Protein AF-A0A1V5NNR6-F1 (afdb_monomer)

Structure (mmCIF, N/CA/C/O backbone):
data_AF-A0A1V5NNR6-F1
#
_entry.id   AF-A0A1V5NNR6-F1
#
loop_
_atom_site.group_PDB
_atom_site.id
_atom_site.type_symbol
_atom_site.label_atom_id
_atom_site.label_alt_id
_atom_site.label_comp_id
_atom_site.label_asym_id
_atom_site.label_entity_id
_atom_site.label_seq_id
_atom_site.pdbx_PDB_ins_code
_atom_site.Cartn_x
_atom_site.Cartn_y
_atom_site.Cartn_z
_atom_site.occupancy
_atom_site.B_iso_or_equiv
_atom_site.auth_seq_id
_atom_site.auth_comp_id
_atom_site.auth_asym_id
_atom_site.auth_atom_id
_atom_site.pdbx_PDB_model_num
ATOM 1 N N . MET A 1 1 ? 13.050 -22.032 2.216 1.00 50.12 1 MET A N 1
ATOM 2 C CA . MET A 1 1 ? 13.516 -21.253 3.385 1.00 50.12 1 MET A CA 1
ATOM 3 C C . MET A 1 1 ? 12.293 -20.652 4.062 1.00 50.12 1 MET A C 1
ATOM 5 O O . MET A 1 1 ? 11.378 -20.273 3.346 1.00 50.12 1 MET A O 1
ATOM 9 N N . SER A 1 2 ? 12.225 -20.623 5.396 1.00 52.16 2 SER A N 1
ATOM 10 C CA . SER A 1 2 ? 11.150 -19.937 6.133 1.00 52.16 2 SER A CA 1
ATOM 11 C C . SER A 1 2 ? 11.719 -18.686 6.792 1.00 52.16 2 SER A C 1
ATOM 13 O O . SER A 1 2 ? 12.661 -18.798 7.577 1.00 52.16 2 SER A O 1
ATOM 15 N N . VAL A 1 3 ? 11.158 -17.517 6.488 1.00 70.88 3 VAL A N 1
ATOM 16 C CA . VAL A 1 3 ? 11.504 -16.259 7.159 1.00 70.88 3 VAL A CA 1
ATOM 17 C C . VAL A 1 3 ? 10.476 -15.997 8.250 1.00 70.88 3 VAL A C 1
ATOM 19 O O . VAL A 1 3 ? 9.272 -16.029 8.000 1.00 70.88 3 VAL A O 1
ATOM 22 N N . THR A 1 4 ? 10.952 -15.756 9.469 1.00 74.81 4 THR A N 1
ATOM 23 C CA . THR A 1 4 ? 10.094 -15.380 10.595 1.00 74.81 4 THR A CA 1
ATOM 24 C C . THR A 1 4 ? 9.989 -13.864 10.650 1.00 74.81 4 THR A C 1
ATOM 26 O O . THR A 1 4 ? 10.993 -13.177 10.830 1.00 74.81 4 THR A O 1
ATOM 29 N N . TYR A 1 5 ? 8.771 -13.339 10.541 1.00 76.62 5 TYR A N 1
ATOM 30 C CA . TYR A 1 5 ? 8.501 -11.915 10.703 1.00 76.62 5 TYR A CA 1
ATOM 31 C C . TYR A 1 5 ? 8.026 -11.627 12.125 1.00 76.62 5 TYR A C 1
ATOM 33 O O . TYR A 1 5 ? 7.138 -12.298 12.647 1.00 76.62 5 TYR A O 1
ATOM 41 N N . THR A 1 6 ? 8.613 -10.612 12.754 1.00 75.00 6 THR A N 1
ATOM 42 C CA . THR A 1 6 ? 8.207 -10.128 14.075 1.00 75.00 6 THR A CA 1
ATOM 43 C C . THR A 1 6 ? 7.363 -8.864 13.945 1.00 75.00 6 THR A C 1
ATOM 45 O O . THR A 1 6 ? 7.700 -7.955 13.178 1.00 75.00 6 THR A O 1
ATOM 48 N N . ILE A 1 7 ? 6.265 -8.815 14.699 1.00 76.06 7 ILE A N 1
ATOM 49 C CA . ILE A 1 7 ? 5.437 -7.623 14.900 1.00 76.06 7 ILE A CA 1
ATOM 50 C C . ILE A 1 7 ? 5.688 -7.147 16.324 1.00 76.06 7 ILE A C 1
ATOM 52 O O . ILE A 1 7 ? 5.598 -7.948 17.253 1.00 76.06 7 ILE A O 1
ATOM 56 N N . ASP A 1 8 ? 5.995 -5.862 16.495 1.00 74.62 8 ASP A N 1
ATOM 57 C CA . ASP A 1 8 ? 6.036 -5.257 17.822 1.00 74.62 8 ASP A CA 1
ATOM 58 C C . ASP A 1 8 ? 4.597 -4.959 18.287 1.00 74.62 8 ASP A C 1
ATOM 60 O O . ASP A 1 8 ? 3.924 -4.102 17.703 1.00 74.62 8 ASP A O 1
ATOM 64 N N . PRO A 1 9 ? 4.088 -5.638 19.332 1.00 71.25 9 PRO A N 1
ATOM 65 C CA . PRO A 1 9 ? 2.745 -5.387 19.847 1.00 71.25 9 PRO A CA 1
ATOM 66 C C . PRO A 1 9 ? 2.606 -4.014 20.530 1.00 71.25 9 PRO A C 1
ATOM 68 O O . PRO A 1 9 ? 1.482 -3.594 20.821 1.00 71.25 9 PRO A O 1
ATOM 71 N N . CYS A 1 10 ? 3.707 -3.311 20.813 1.00 75.31 10 CYS A N 1
ATOM 72 C CA . CYS A 1 10 ? 3.697 -1.961 21.376 1.00 75.31 10 CYS A CA 1
ATOM 73 C C . CYS A 1 10 ? 3.471 -0.883 20.306 1.00 75.31 10 CYS A C 1
ATOM 75 O O . CYS A 1 10 ? 2.920 0.180 20.609 1.00 75.31 10 CYS A O 1
ATOM 77 N N . GLU A 1 11 ? 3.841 -1.150 19.052 1.00 78.50 11 GLU A N 1
ATOM 78 C CA . GLU A 1 11 ? 3.665 -0.213 17.946 1.00 78.50 11 GLU A CA 1
ATOM 79 C C . GLU A 1 11 ? 2.256 -0.345 17.346 1.00 78.50 11 GLU A C 1
ATOM 81 O O . GLU A 1 11 ? 1.998 -1.092 16.399 1.00 78.50 11 GLU A O 1
ATOM 86 N N . LYS A 1 12 ? 1.304 0.371 17.954 1.00 84.00 12 LYS A N 1
ATOM 87 C CA . LYS A 1 12 ? -0.117 0.302 17.593 1.00 84.00 12 LYS A CA 1
ATOM 88 C C . LYS A 1 12 ? -0.566 1.500 16.770 1.00 84.00 12 LYS A C 1
ATOM 90 O O . LYS A 1 12 ? -0.380 2.654 17.169 1.00 84.00 12 LYS A O 1
ATOM 95 N N . VAL A 1 13 ? -1.296 1.224 15.695 1.00 87.12 13 VAL A N 1
ATOM 96 C CA . VAL A 1 13 ? -2.184 2.211 15.082 1.00 87.12 13 VAL A CA 1
ATOM 97 C C . VAL A 1 13 ? -3.348 2.434 16.042 1.00 87.12 13 VAL A C 1
ATOM 99 O O . VAL A 1 13 ? -3.950 1.473 16.517 1.00 87.12 13 VAL A O 1
ATOM 102 N N . LYS A 1 14 ? -3.645 3.698 16.367 1.00 91.44 14 LYS A N 1
ATOM 103 C CA . LYS A 1 14 ? -4.681 4.047 17.348 1.00 91.44 14 LYS A CA 1
ATOM 104 C C . LYS A 1 14 ? -5.574 5.200 16.907 1.00 91.44 14 LYS A C 1
ATOM 106 O O . LYS A 1 14 ? -5.106 6.213 16.371 1.00 91.44 14 LYS A O 1
ATOM 111 N N . VAL A 1 15 ? -6.859 5.072 17.208 1.00 91.31 15 VAL A N 1
ATOM 112 C CA . VAL A 1 15 ? -7.865 6.138 17.127 1.00 91.31 15 VAL A CA 1
ATOM 113 C C . VAL A 1 15 ? -8.548 6.223 18.482 1.00 91.31 15 VAL A C 1
ATOM 115 O O . VAL A 1 15 ? -8.993 5.209 19.012 1.00 91.31 15 VAL A O 1
ATOM 118 N N . LYS A 1 16 ? -8.596 7.425 19.059 1.00 92.25 16 LYS A N 1
ATOM 119 C CA . LYS A 1 16 ? -9.176 7.674 20.378 1.00 92.25 16 LYS A CA 1
ATOM 120 C C . LYS A 1 16 ? -10.241 8.750 20.265 1.00 92.25 16 LYS A C 1
ATOM 122 O O . LYS A 1 16 ? -9.977 9.808 19.702 1.00 92.25 16 LYS A O 1
ATOM 127 N N . GLU A 1 17 ? -11.389 8.491 20.867 1.00 90.44 17 GLU A N 1
ATOM 128 C CA . GLU A 1 17 ? -12.452 9.466 21.074 1.00 90.44 17 GLU A CA 1
ATOM 129 C C . GLU A 1 17 ? -12.879 9.441 22.546 1.00 90.44 17 GLU A C 1
ATOM 131 O O . GLU A 1 17 ? -12.853 8.391 23.190 1.00 90.44 17 GLU A O 1
ATOM 136 N N . SER A 1 18 ? -13.250 10.595 23.093 1.00 88.50 18 SER A N 1
ATOM 137 C CA . SER A 1 18 ? -13.702 10.731 24.479 1.00 88.50 18 SER A CA 1
ATOM 138 C C . SER A 1 18 ? -14.970 11.578 24.518 1.00 88.50 18 SER A C 1
ATOM 140 O O . SER A 1 18 ? -15.069 12.553 23.777 1.00 88.50 18 SER A O 1
ATOM 142 N N . TYR A 1 19 ? -15.909 11.187 25.376 1.00 84.38 19 TYR A N 1
ATOM 143 C CA . TYR A 1 19 ? -17.232 11.790 25.522 1.00 84.38 19 TYR A CA 1
ATOM 144 C C . TYR A 1 19 ? -17.576 11.939 26.986 1.00 84.38 19 TYR A C 1
ATOM 146 O O . TYR A 1 19 ? -17.344 11.019 27.776 1.00 84.38 19 TYR A O 1
ATOM 154 N N . GLU A 1 20 ? -18.187 13.057 27.337 1.00 83.31 20 GLU A N 1
ATOM 155 C CA . GLU A 1 20 ? -18.772 13.221 28.656 1.00 83.31 20 GLU A CA 1
ATOM 156 C C . GLU A 1 20 ? -20.170 12.597 28.681 1.00 83.31 20 GLU A C 1
ATOM 158 O O . GLU A 1 20 ? -20.873 12.537 27.672 1.00 83.31 20 GLU A O 1
ATOM 163 N N . TRP A 1 21 ? -20.621 12.138 29.850 1.00 70.94 21 TRP A N 1
ATOM 164 C CA . TRP A 1 21 ? -21.977 11.583 29.987 1.00 70.94 21 TRP A CA 1
ATOM 165 C C . TRP A 1 21 ? -23.072 12.581 29.588 1.00 70.94 21 TRP A C 1
ATOM 167 O O . TRP A 1 21 ? -24.154 12.184 29.153 1.00 70.94 21 TRP A O 1
ATOM 177 N N . ILE A 1 22 ? -22.781 13.875 29.701 1.00 75.50 22 ILE A N 1
ATOM 178 C CA . ILE A 1 22 ? -23.698 14.947 29.334 1.00 75.50 22 ILE A CA 1
ATOM 179 C C . ILE A 1 22 ? -23.918 15.045 27.813 1.00 75.50 22 ILE A C 1
ATOM 181 O O . ILE A 1 22 ? -25.023 15.369 27.378 1.00 75.50 22 ILE A O 1
ATOM 185 N N . ASP A 1 23 ? -22.931 14.657 26.997 1.00 73.50 23 ASP A N 1
ATOM 186 C CA . ASP A 1 23 ? -23.046 14.633 25.530 1.00 73.50 23 ASP A CA 1
ATOM 187 C C . ASP A 1 23 ? -24.073 13.597 25.059 1.00 73.50 23 ASP A C 1
ATOM 189 O O . ASP A 1 23 ? -24.755 13.780 24.046 1.00 73.50 23 ASP A O 1
ATOM 193 N N . PHE A 1 24 ? -24.218 12.512 25.822 1.00 70.19 24 PHE A N 1
ATOM 194 C CA . PHE A 1 24 ? -25.251 11.513 25.587 1.00 70.19 24 PHE A CA 1
ATOM 195 C C . PHE A 1 24 ? -26.632 12.052 25.979 1.00 70.19 24 PHE A C 1
ATOM 197 O O . PHE A 1 24 ? -27.604 11.798 25.280 1.00 70.19 24 PHE A O 1
ATOM 204 N N . GLN A 1 25 ? -26.750 12.844 27.046 1.00 68.06 25 GLN A N 1
ATOM 205 C CA . GLN A 1 25 ? -28.046 13.371 27.498 1.00 68.06 25 GLN A CA 1
ATOM 206 C C . GLN A 1 25 ? -28.651 14.410 26.545 1.00 68.06 25 GLN A C 1
ATOM 208 O O . GLN A 1 25 ? -29.873 14.498 26.440 1.00 68.06 25 GLN A O 1
ATOM 213 N N . TYR A 1 26 ? -27.816 15.174 25.837 1.00 70.12 26 TYR A N 1
ATOM 214 C CA . TYR A 1 26 ? -28.269 16.223 24.918 1.00 70.12 26 TYR A CA 1
ATOM 215 C C . TYR A 1 26 ? -28.387 15.781 23.455 1.00 70.12 26 TYR A C 1
ATOM 217 O O . TYR A 1 26 ? -28.713 16.601 22.592 1.00 70.12 26 TYR A O 1
ATOM 225 N N . ASN A 1 27 ? -28.154 14.504 23.137 1.00 69.19 27 ASN A N 1
ATOM 226 C CA . ASN A 1 27 ? -28.357 14.019 21.778 1.00 69.19 27 ASN A CA 1
ATOM 227 C C . ASN A 1 27 ? -29.857 13.748 21.512 1.00 69.19 27 ASN A C 1
ATOM 229 O O . ASN A 1 27 ? -30.549 13.068 22.257 1.00 69.19 27 ASN A O 1
ATOM 233 N N . CYS A 1 28 ? -30.402 14.281 20.415 1.00 69.25 28 CYS A N 1
ATOM 234 C CA . CYS A 1 28 ? -31.790 14.001 20.007 1.00 69.25 28 CYS A CA 1
ATOM 235 C C . CYS A 1 28 ? -31.927 12.630 19.307 1.00 69.25 28 CYS A C 1
ATOM 237 O O . CYS A 1 28 ? -32.696 12.495 18.354 1.00 69.25 28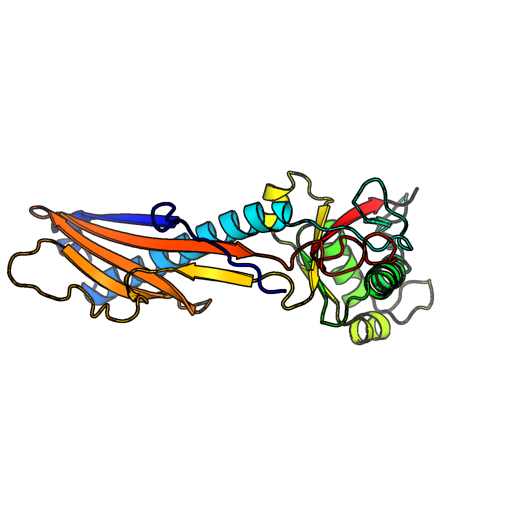 CYS A O 1
ATOM 239 N N . ARG A 1 29 ? -31.117 11.634 19.681 1.00 74.94 29 ARG A N 1
ATOM 240 C CA . ARG A 1 29 ? -31.052 10.307 19.042 1.00 74.94 29 ARG A CA 1
ATOM 241 C C . ARG A 1 29 ? -31.079 9.218 20.106 1.00 74.94 29 ARG A C 1
ATOM 243 O O . ARG A 1 29 ? -30.841 9.484 21.276 1.00 74.94 29 ARG A O 1
ATOM 250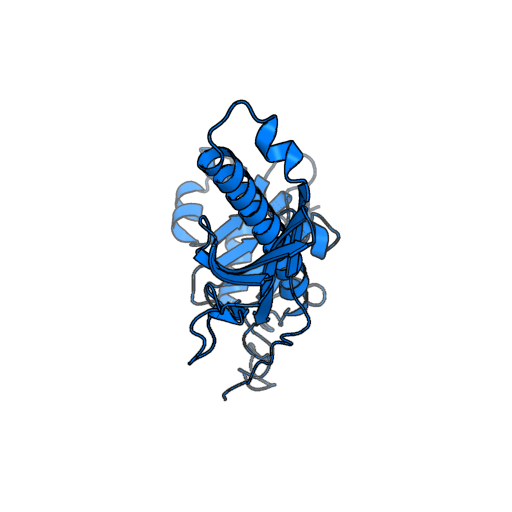 N N . THR A 1 30 ? -31.348 7.976 19.709 1.00 79.62 30 THR A N 1
ATOM 251 C CA . THR A 1 30 ? -31.116 6.862 20.632 1.00 79.62 30 THR A CA 1
ATOM 252 C C . THR A 1 30 ? -29.613 6.743 20.903 1.00 79.62 30 THR A C 1
ATOM 254 O O . THR A 1 30 ? -28.786 6.972 20.013 1.00 79.62 30 THR A O 1
ATOM 257 N N . GLN A 1 31 ? -29.246 6.375 22.132 1.00 76.38 31 GLN A N 1
ATOM 258 C CA . GLN A 1 31 ? -27.835 6.242 22.508 1.00 76.38 31 GLN A CA 1
ATOM 259 C C . GLN A 1 31 ? -27.109 5.193 21.660 1.00 76.38 31 GLN A C 1
ATOM 261 O O . GLN A 1 31 ? -25.944 5.374 21.309 1.00 76.38 31 GLN A O 1
ATOM 266 N N . ALA A 1 32 ? -27.824 4.132 21.275 1.00 77.44 32 ALA A N 1
ATOM 267 C CA . ALA A 1 32 ? -27.311 3.084 20.405 1.00 77.44 32 ALA A CA 1
ATOM 268 C C . ALA A 1 32 ? -26.942 3.626 19.013 1.00 77.44 32 ALA A C 1
ATOM 270 O O . ALA A 1 32 ? -25.836 3.378 18.538 1.00 77.44 32 ALA A O 1
ATOM 271 N N . ASP A 1 33 ? -27.809 4.424 18.383 1.00 82.25 33 ASP A N 1
ATOM 272 C CA . ASP A 1 33 ? -27.535 4.990 17.053 1.00 82.25 33 ASP A CA 1
ATOM 273 C C . ASP A 1 33 ? -26.372 5.983 17.074 1.00 82.25 33 ASP A C 1
ATOM 275 O O . ASP A 1 33 ? -25.562 6.037 16.142 1.00 82.25 33 ASP A O 1
ATOM 279 N N . TYR A 1 34 ? -26.284 6.788 18.136 1.00 82.69 34 TYR A N 1
ATOM 280 C CA . TYR A 1 34 ? -25.186 7.732 18.311 1.00 82.69 34 TYR A CA 1
ATOM 281 C C . TYR A 1 34 ? -23.846 6.999 18.446 1.00 82.69 34 TYR A C 1
ATOM 283 O O . TYR A 1 34 ? -22.903 7.307 17.710 1.00 82.69 34 TYR A O 1
ATOM 291 N N . LEU A 1 35 ? -23.783 5.990 19.321 1.00 82.00 35 LEU A N 1
ATOM 292 C CA . LEU A 1 35 ? -22.580 5.193 19.546 1.00 82.00 35 LEU A CA 1
ATOM 293 C C . LEU A 1 35 ? -22.168 4.425 18.285 1.00 82.00 35 LEU A C 1
ATOM 295 O O . LEU A 1 35 ? -21.012 4.507 17.875 1.00 82.00 35 LEU A O 1
ATOM 299 N N . ASN A 1 36 ? -23.114 3.769 17.607 1.00 83.12 36 ASN A N 1
ATOM 300 C CA . ASN A 1 36 ? -22.854 3.039 16.363 1.00 83.12 36 ASN A CA 1
ATOM 301 C C . ASN A 1 36 ? -22.268 3.946 15.276 1.00 83.12 36 ASN A C 1
ATOM 303 O O . ASN A 1 36 ? -21.305 3.572 14.606 1.00 83.12 36 ASN A O 1
ATOM 307 N N . LYS A 1 37 ? -22.790 5.171 15.123 1.00 86.44 37 LYS A N 1
ATOM 308 C CA . LYS A 1 37 ? -22.225 6.140 14.175 1.00 86.44 37 LYS A CA 1
ATOM 309 C C . LYS A 1 37 ? -20.779 6.498 14.523 1.00 86.44 37 LYS A C 1
ATOM 311 O O . LYS A 1 37 ? -19.953 6.591 13.617 1.00 86.44 37 LYS A O 1
ATOM 316 N N . ARG A 1 38 ? -20.464 6.719 15.803 1.00 87.44 38 ARG A N 1
ATOM 317 C CA . ARG A 1 38 ? -19.089 7.029 16.230 1.00 87.44 38 ARG A CA 1
ATOM 318 C C . ARG A 1 38 ? -18.152 5.848 16.012 1.00 87.44 38 ARG A C 1
ATOM 320 O O . ARG A 1 38 ? -17.080 6.047 15.455 1.00 87.44 38 ARG A O 1
ATOM 327 N N . LEU A 1 39 ? -18.587 4.630 16.327 1.00 87.69 39 LEU A N 1
ATOM 328 C CA . LEU A 1 39 ? -17.818 3.417 16.046 1.00 87.69 39 LEU A CA 1
ATOM 329 C C . LEU A 1 39 ? -17.504 3.275 14.549 1.00 87.69 39 LEU A C 1
ATOM 331 O O . LEU A 1 39 ? -16.352 3.037 14.202 1.00 87.69 39 LEU A O 1
ATOM 335 N N . MET A 1 40 ? -18.472 3.515 13.657 1.00 87.62 40 MET A N 1
ATOM 336 C CA . MET A 1 40 ? -18.222 3.506 12.206 1.00 87.62 40 MET A CA 1
ATOM 337 C C . MET A 1 40 ? -17.202 4.568 11.769 1.00 87.62 40 MET A C 1
ATOM 339 O O . MET A 1 40 ? -16.332 4.288 10.949 1.00 87.62 40 MET A O 1
ATOM 343 N N . LEU A 1 41 ? -17.270 5.783 12.325 1.00 90.12 41 LEU A N 1
ATOM 344 C CA . LEU A 1 41 ? -16.291 6.835 12.022 1.00 90.12 41 LEU A CA 1
ATOM 345 C C . LEU A 1 41 ? -14.886 6.466 12.512 1.00 90.12 41 LEU A C 1
ATOM 347 O O . LEU A 1 41 ? -13.912 6.678 11.791 1.00 90.12 41 LEU A O 1
ATOM 351 N N . MET A 1 42 ? -14.779 5.881 13.706 1.00 92.19 42 MET A N 1
ATOM 352 C CA . MET A 1 42 ? -13.506 5.395 14.236 1.00 92.19 42 MET A CA 1
ATOM 353 C C . MET A 1 42 ? -12.929 4.256 13.386 1.00 92.19 42 MET A C 1
ATOM 355 O O . MET A 1 42 ? -11.719 4.234 13.164 1.00 92.19 42 MET A O 1
ATOM 359 N N . MET A 1 43 ? -13.774 3.354 12.874 1.00 90.62 43 MET A N 1
ATOM 360 C CA . MET A 1 43 ? -13.361 2.291 11.950 1.00 90.62 43 MET A CA 1
ATOM 361 C C . MET A 1 43 ? -12.824 2.861 10.631 1.00 90.62 43 MET A C 1
ATOM 363 O O . MET A 1 43 ? -11.759 2.451 10.187 1.00 90.62 43 MET A O 1
ATOM 367 N N . ASN A 1 44 ? -13.480 3.856 10.034 1.00 90.00 44 ASN A N 1
ATOM 368 C CA . ASN A 1 44 ? -12.944 4.489 8.823 1.00 90.00 44 ASN A CA 1
ATOM 369 C C . ASN A 1 44 ? -11.597 5.177 9.101 1.00 90.00 44 ASN A C 1
ATOM 371 O O . ASN A 1 44 ? -10.633 5.004 8.360 1.00 90.00 44 ASN A O 1
ATOM 375 N N . ALA A 1 45 ? -11.498 5.911 10.213 1.00 91.88 45 ALA A N 1
ATOM 376 C CA . ALA A 1 45 ? -10.272 6.612 10.582 1.00 91.88 45 ALA A CA 1
ATOM 377 C C . ALA A 1 45 ? -9.104 5.659 10.887 1.00 91.88 45 ALA A C 1
ATOM 379 O O . ALA A 1 45 ? -7.949 6.003 10.626 1.00 91.88 45 ALA A O 1
ATOM 380 N N . ILE A 1 46 ? -9.365 4.479 11.466 1.00 91.94 46 ILE A N 1
ATOM 381 C CA . ILE A 1 46 ? -8.299 3.499 11.705 1.00 91.94 46 ILE A CA 1
ATOM 382 C C . ILE A 1 46 ? -7.857 2.855 10.391 1.00 91.94 46 ILE A C 1
ATOM 384 O O . ILE A 1 46 ? -6.656 2.721 10.186 1.00 91.94 46 ILE A O 1
ATOM 388 N N . GLU A 1 47 ? -8.783 2.552 9.475 1.00 88.75 47 GLU A N 1
ATOM 389 C CA . GLU A 1 47 ? -8.459 2.039 8.137 1.00 88.75 47 GLU A CA 1
ATOM 390 C C . GLU A 1 47 ? -7.577 3.013 7.346 1.00 88.75 47 GLU A C 1
ATOM 392 O O . GLU A 1 47 ? -6.571 2.589 6.784 1.00 88.75 47 GLU A O 1
ATOM 397 N N . GLU A 1 48 ? -7.873 4.316 7.358 1.00 89.81 48 GLU A N 1
ATOM 398 C CA . GLU A 1 48 ? -7.035 5.327 6.691 1.00 89.81 48 GLU A CA 1
ATOM 399 C C . GLU A 1 48 ? -5.616 5.385 7.273 1.00 89.81 48 GLU A C 1
ATOM 401 O O . GLU A 1 48 ? -4.634 5.478 6.536 1.00 89.81 48 GLU A O 1
ATOM 406 N N . LYS A 1 49 ? -5.476 5.280 8.600 1.00 92.06 49 LYS A N 1
ATOM 407 C CA . LYS A 1 49 ? -4.153 5.231 9.243 1.00 92.06 49 LYS A CA 1
ATOM 408 C C . LYS A 1 49 ? -3.396 3.947 8.915 1.00 92.06 49 LYS A C 1
ATOM 410 O O . LYS A 1 49 ? -2.177 3.995 8.759 1.00 92.06 49 LYS A O 1
ATOM 415 N N . ILE A 1 50 ? -4.099 2.818 8.822 1.00 88.62 50 ILE A N 1
ATOM 416 C CA . ILE A 1 50 ? -3.511 1.545 8.396 1.00 88.62 50 ILE A CA 1
ATOM 417 C C . ILE A 1 50 ? -3.053 1.658 6.945 1.00 88.62 50 ILE A C 1
ATOM 419 O O . ILE A 1 50 ? -1.926 1.272 6.664 1.00 88.62 50 ILE A O 1
ATOM 423 N N . ALA A 1 51 ? -3.861 2.227 6.048 1.00 87.19 51 ALA A N 1
ATOM 424 C CA . ALA A 1 51 ? -3.496 2.437 4.648 1.00 87.19 51 ALA A CA 1
ATOM 425 C C . ALA A 1 51 ? -2.260 3.338 4.517 1.00 87.19 51 ALA A C 1
ATOM 427 O O . ALA A 1 51 ? -1.305 2.971 3.838 1.00 87.19 51 ALA A O 1
ATOM 428 N N . TYR A 1 52 ? -2.224 4.457 5.248 1.00 90.50 52 TYR A N 1
ATOM 429 C CA . TYR A 1 52 ? -1.063 5.348 5.288 1.00 90.50 52 TYR A CA 1
ATOM 430 C C . TYR A 1 52 ? 0.211 4.625 5.750 1.00 90.50 52 TYR A C 1
ATOM 432 O O . TYR A 1 52 ? 1.245 4.702 5.088 1.00 90.50 52 TYR A O 1
ATOM 440 N N . LYS A 1 53 ? 0.133 3.880 6.863 1.00 91.75 53 LYS A N 1
ATOM 441 C CA . LYS A 1 53 ? 1.263 3.087 7.374 1.00 91.75 53 LYS A CA 1
ATOM 442 C C . LYS A 1 53 ? 1.679 1.997 6.380 1.00 91.75 53 LYS A C 1
ATOM 444 O O . LYS A 1 53 ? 2.862 1.849 6.101 1.00 91.75 53 LYS A O 1
ATOM 449 N N . THR A 1 54 ? 0.711 1.278 5.817 1.00 89.62 54 THR A N 1
ATOM 450 C CA . THR A 1 54 ? 0.918 0.196 4.842 1.00 89.62 54 THR A CA 1
ATOM 451 C C . THR A 1 54 ? 1.644 0.714 3.609 1.00 89.62 54 THR A C 1
ATOM 453 O O . THR A 1 54 ? 2.615 0.099 3.184 1.00 89.62 54 THR A O 1
ATOM 456 N N . ALA A 1 55 ? 1.230 1.855 3.057 1.00 89.44 55 ALA A N 1
ATOM 457 C CA . ALA A 1 55 ? 1.887 2.463 1.905 1.00 89.44 55 ALA A CA 1
ATOM 458 C C . ALA A 1 55 ? 3.344 2.843 2.211 1.00 89.44 55 ALA A C 1
ATOM 460 O O . ALA A 1 55 ? 4.236 2.522 1.428 1.00 89.44 55 ALA A O 1
ATOM 461 N N . ALA A 1 56 ? 3.595 3.458 3.373 1.00 92.31 56 ALA A N 1
ATOM 462 C CA . ALA A 1 56 ? 4.942 3.826 3.805 1.00 92.31 56 ALA A CA 1
ATOM 463 C C . ALA A 1 56 ? 5.856 2.607 4.016 1.00 92.31 56 ALA A C 1
ATOM 465 O O . ALA A 1 56 ? 7.022 2.645 3.639 1.00 92.31 56 ALA A O 1
ATOM 466 N N . GLU A 1 57 ? 5.342 1.514 4.582 1.00 92.25 57 GLU A N 1
ATOM 467 C CA . GLU A 1 57 ? 6.110 0.273 4.745 1.00 92.25 57 GLU A CA 1
ATOM 468 C C . GLU A 1 57 ? 6.319 -0.461 3.417 1.00 92.25 57 GLU A C 1
ATOM 470 O O . GLU A 1 57 ? 7.394 -1.005 3.187 1.00 92.25 57 GLU A O 1
ATOM 475 N N . SER A 1 58 ? 5.320 -0.458 2.529 1.00 89.94 58 SER A N 1
ATOM 476 C CA . SER A 1 58 ? 5.360 -1.203 1.263 1.00 89.94 58 SER A CA 1
ATOM 477 C C . SER A 1 58 ? 6.463 -0.713 0.336 1.00 89.94 58 SER A C 1
ATOM 479 O O . SER A 1 58 ? 7.104 -1.530 -0.320 1.00 89.94 58 SER A O 1
ATOM 481 N N . ILE A 1 59 ? 6.716 0.600 0.295 1.00 91.81 59 ILE A N 1
ATOM 482 C CA . ILE A 1 59 ? 7.817 1.134 -0.512 1.00 91.81 59 ILE A CA 1
ATOM 483 C C . ILE A 1 59 ? 9.168 0.626 0.028 1.00 91.81 59 ILE A C 1
ATOM 485 O O . ILE A 1 59 ? 9.992 0.118 -0.718 1.00 91.81 59 ILE A O 1
ATOM 489 N N . LEU A 1 60 ? 9.370 0.571 1.346 1.00 92.50 60 LEU A N 1
ATOM 490 C CA . LEU A 1 60 ? 10.639 0.112 1.933 1.00 92.50 60 LEU A CA 1
ATOM 491 C C . LEU A 1 60 ? 10.977 -1.363 1.639 1.00 92.50 60 LEU A C 1
ATOM 493 O O . LEU A 1 60 ? 12.091 -1.798 1.921 1.00 92.50 60 LEU A O 1
ATOM 497 N N . LEU A 1 61 ? 10.033 -2.127 1.088 1.00 92.31 61 LEU A N 1
ATOM 498 C CA . LEU A 1 61 ? 10.181 -3.535 0.725 1.00 92.31 61 LEU A CA 1
ATOM 499 C C . LEU A 1 61 ? 10.551 -3.742 -0.751 1.00 92.31 61 LEU A C 1
ATOM 501 O O . LEU A 1 61 ? 10.370 -4.841 -1.272 1.00 92.31 61 LEU A O 1
ATOM 505 N N . GLN A 1 62 ? 11.054 -2.709 -1.428 1.00 94.50 62 GLN A N 1
ATOM 506 C CA . GLN A 1 62 ? 11.529 -2.809 -2.804 1.00 94.50 62 GLN A CA 1
ATOM 507 C C . GLN A 1 62 ? 12.572 -3.926 -2.966 1.00 94.50 62 GLN A C 1
ATOM 509 O O . GLN A 1 62 ? 13.584 -3.962 -2.265 1.00 94.50 62 GLN A O 1
ATOM 514 N N . GLY A 1 63 ? 12.335 -4.810 -3.929 1.00 93.19 63 GLY A N 1
ATOM 515 C CA . GLY A 1 63 ? 13.350 -5.676 -4.510 1.00 93.19 63 GLY A CA 1
ATOM 516 C C . GLY A 1 63 ? 13.769 -5.216 -5.900 1.00 93.19 63 GLY A C 1
ATOM 517 O O . GLY A 1 63 ? 13.325 -4.189 -6.427 1.00 93.19 63 GLY A O 1
ATOM 518 N N . ASN A 1 64 ? 14.628 -6.013 -6.517 1.00 94.12 64 ASN A N 1
ATOM 519 C CA . ASN A 1 64 ? 15.212 -5.695 -7.811 1.00 94.12 64 ASN A CA 1
ATOM 520 C C . ASN A 1 64 ? 14.278 -6.101 -8.949 1.00 94.12 64 ASN A C 1
ATOM 522 O O . ASN A 1 64 ? 13.518 -7.066 -8.838 1.00 94.12 64 ASN A O 1
ATOM 526 N N . TRP A 1 65 ? 14.350 -5.367 -10.056 1.00 95.31 65 TRP A N 1
ATOM 527 C CA . TRP A 1 65 ? 13.916 -5.890 -11.348 1.00 95.31 65 TRP A CA 1
ATOM 528 C C . TRP A 1 65 ? 14.900 -6.976 -11.803 1.00 95.31 65 TRP A C 1
ATOM 530 O O . TRP A 1 65 ? 16.054 -6.987 -11.365 1.00 95.31 65 TRP A O 1
ATOM 540 N N . ALA A 1 66 ? 14.470 -7.884 -12.683 1.00 94.31 66 ALA A N 1
ATOM 541 C CA . ALA A 1 66 ? 15.403 -8.844 -13.271 1.00 94.31 66 ALA A CA 1
ATOM 542 C C . ALA A 1 66 ? 16.506 -8.140 -14.069 1.00 94.31 66 ALA A C 1
ATOM 544 O O . ALA A 1 66 ? 16.284 -7.070 -14.639 1.00 94.31 66 ALA A O 1
ATOM 545 N N . SER A 1 67 ? 17.677 -8.774 -14.172 1.00 93.06 67 SER A N 1
ATOM 546 C CA . SER A 1 67 ? 18.846 -8.209 -14.865 1.00 93.06 67 SER A CA 1
ATOM 547 C C . SER A 1 67 ? 18.601 -7.873 -16.338 1.00 93.06 67 SER A C 1
ATOM 549 O O . SER A 1 67 ? 19.315 -7.054 -16.911 1.00 93.06 67 SER A O 1
ATOM 551 N N . ASP A 1 68 ? 17.605 -8.515 -16.950 1.00 92.56 68 ASP A N 1
ATOM 552 C CA . ASP A 1 68 ? 17.243 -8.337 -18.358 1.00 92.56 68 ASP A CA 1
ATOM 553 C C . ASP A 1 68 ? 16.345 -7.110 -18.595 1.00 92.56 68 ASP A C 1
ATOM 555 O O . ASP A 1 68 ? 16.107 -6.719 -19.743 1.00 92.56 68 ASP A O 1
ATOM 559 N N . VAL A 1 69 ? 15.845 -6.487 -17.522 1.00 93.75 69 VAL A N 1
ATOM 560 C CA . VAL A 1 69 ? 15.047 -5.261 -17.578 1.00 93.75 69 VAL A CA 1
ATOM 561 C C . VAL A 1 69 ? 15.976 -4.055 -17.526 1.00 93.75 69 VAL A C 1
ATOM 563 O O . VAL A 1 69 ? 16.800 -3.908 -16.629 1.00 93.75 69 VAL A O 1
ATOM 566 N N . THR A 1 70 ? 15.820 -3.137 -18.480 1.00 93.12 70 THR A N 1
ATOM 567 C CA . THR A 1 70 ? 16.571 -1.876 -18.458 1.00 93.12 70 THR A CA 1
ATOM 568 C C . THR A 1 70 ? 15.971 -0.923 -17.425 1.00 93.12 70 THR A C 1
ATOM 570 O O . THR A 1 70 ? 14.863 -0.416 -17.606 1.00 93.12 70 THR A O 1
ATOM 573 N N . THR A 1 71 ? 16.719 -0.646 -16.361 1.00 92.81 71 THR A N 1
ATOM 574 C CA . THR A 1 71 ? 16.339 0.281 -15.289 1.00 92.81 71 THR A CA 1
ATOM 575 C C . THR A 1 71 ? 17.272 1.491 -15.231 1.00 92.81 71 THR A C 1
ATOM 577 O O . THR A 1 71 ? 18.382 1.494 -15.765 1.00 92.81 71 THR A O 1
ATOM 580 N N . THR A 1 72 ? 16.821 2.565 -14.584 1.00 91.00 72 THR A N 1
ATOM 581 C CA . THR A 1 72 ? 17.687 3.673 -14.156 1.00 91.00 72 THR A CA 1
ATOM 582 C C . THR A 1 72 ? 17.836 3.582 -12.643 1.00 91.00 72 THR A C 1
ATOM 584 O O . THR A 1 72 ? 16.908 3.917 -11.910 1.00 91.00 72 THR A O 1
ATOM 587 N N . GLY A 1 73 ? 18.977 3.071 -12.175 1.00 88.38 73 GLY A N 1
ATOM 588 C CA . GLY A 1 73 ? 19.076 2.577 -10.798 1.00 88.38 73 GLY A CA 1
ATOM 589 C C . GLY A 1 73 ? 18.151 1.371 -10.613 1.00 88.38 73 GLY A C 1
ATOM 590 O O . GLY A 1 73 ? 18.122 0.494 -11.473 1.00 88.38 73 GLY A O 1
ATOM 591 N N . ASP A 1 74 ? 17.337 1.372 -9.560 1.00 87.88 74 ASP A N 1
ATOM 592 C CA . ASP A 1 74 ? 16.419 0.264 -9.242 1.00 87.88 74 ASP A CA 1
ATOM 593 C C . ASP A 1 74 ? 14.990 0.474 -9.781 1.00 87.88 74 ASP A C 1
ATOM 595 O O . ASP A 1 74 ? 14.042 -0.204 -9.380 1.00 87.88 74 ASP A O 1
ATOM 599 N N . VAL A 1 75 ? 14.810 1.448 -10.679 1.00 93.19 75 VAL A N 1
ATOM 600 C CA . VAL A 1 75 ? 13.495 1.912 -11.142 1.00 93.19 75 VAL A CA 1
ATOM 601 C C . VAL A 1 75 ? 13.340 1.668 -12.638 1.00 93.19 75 VAL A C 1
ATOM 603 O O . VAL A 1 75 ? 14.175 2.092 -13.445 1.00 93.19 75 VAL A O 1
ATOM 606 N N . TYR A 1 76 ? 12.239 1.023 -13.021 1.00 94.56 76 TYR A N 1
ATOM 607 C CA . TYR A 1 76 ? 11.838 0.905 -14.419 1.00 94.56 76 TYR A CA 1
ATOM 608 C C . TYR A 1 76 ? 11.180 2.208 -14.880 1.00 94.56 76 TYR A C 1
ATOM 610 O O . TYR A 1 76 ? 10.281 2.720 -14.219 1.00 94.56 76 TYR A O 1
ATOM 618 N N . ARG A 1 77 ? 11.611 2.770 -16.010 1.00 93.44 77 ARG A N 1
ATOM 619 C CA . ARG A 1 77 ? 11.063 4.034 -16.522 1.00 93.44 77 ARG A CA 1
ATOM 620 C C . ARG A 1 77 ? 10.198 3.761 -17.741 1.00 93.44 77 ARG A C 1
ATOM 622 O O . ARG A 1 77 ? 10.703 3.268 -18.746 1.00 93.44 77 ARG A O 1
ATOM 629 N N . ALA A 1 78 ? 8.925 4.137 -17.679 1.00 90.81 78 ALA A N 1
ATOM 630 C CA . ALA A 1 78 ? 7.986 3.984 -18.784 1.00 90.81 78 ALA A CA 1
ATOM 631 C C . ALA A 1 78 ? 7.614 5.345 -19.379 1.00 90.81 78 ALA A C 1
ATOM 633 O O . ALA A 1 78 ? 7.135 6.248 -18.689 1.00 90.81 78 ALA A O 1
ATOM 634 N N . GLY A 1 79 ? 7.815 5.477 -20.686 1.00 90.06 79 GLY A N 1
ATOM 635 C CA . GLY A 1 79 ? 7.459 6.669 -21.438 1.00 90.06 79 GLY A CA 1
ATOM 636 C C . GLY A 1 79 ? 5.972 6.680 -21.768 1.00 90.06 79 GLY A C 1
ATOM 637 O O . GLY A 1 79 ? 5.578 6.099 -22.776 1.00 90.06 79 GLY A O 1
ATOM 638 N N . VAL A 1 80 ? 5.147 7.299 -20.927 1.00 88.19 80 VAL A N 1
ATOM 639 C CA . VAL A 1 80 ? 3.679 7.197 -21.005 1.00 88.19 80 VAL A CA 1
ATOM 640 C C . VAL A 1 80 ? 3.087 8.197 -22.003 1.00 88.19 80 VAL A C 1
ATOM 642 O O . VAL A 1 80 ? 2.214 7.850 -22.802 1.00 88.19 80 VAL A O 1
ATOM 645 N N . TRP A 1 81 ? 3.605 9.425 -22.007 1.00 86.06 81 TRP A N 1
ATOM 646 C CA . TRP A 1 81 ? 3.147 10.524 -22.865 1.00 86.06 81 TRP A CA 1
ATOM 647 C C . TRP A 1 81 ? 4.194 10.863 -23.920 1.00 86.06 81 TRP A C 1
ATOM 649 O O . TRP A 1 81 ? 5.387 10.768 -23.644 1.00 86.06 81 TRP A O 1
ATOM 659 N N . LYS A 1 82 ? 3.774 11.286 -25.114 1.00 84.31 82 LYS A N 1
ATOM 660 C CA . LYS A 1 82 ? 4.679 11.863 -26.120 1.00 84.31 82 LYS A CA 1
ATOM 661 C C . LYS A 1 82 ? 4.863 13.364 -25.891 1.00 84.31 82 LYS A C 1
ATOM 663 O O . LYS A 1 82 ? 3.963 14.041 -25.394 1.00 84.31 82 LYS A O 1
ATOM 668 N N . SER A 1 83 ? 6.018 13.897 -26.274 1.00 80.06 83 SER A N 1
ATOM 669 C CA . SER A 1 83 ? 6.279 15.333 -26.253 1.00 80.06 83 SER A CA 1
ATOM 670 C C . SER A 1 83 ? 5.327 16.069 -27.208 1.00 80.06 83 SER A C 1
ATOM 672 O O . SER A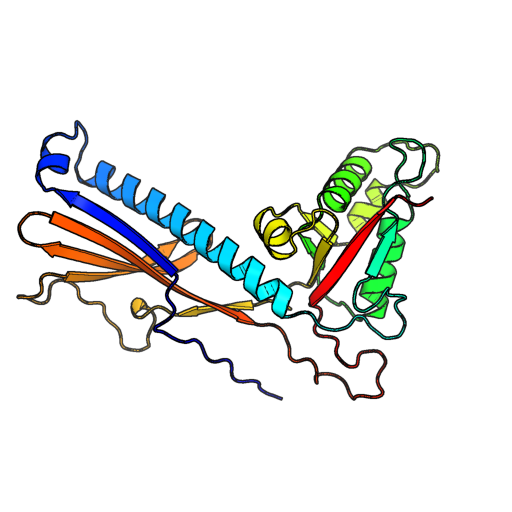 1 83 ? 5.001 15.590 -28.293 1.00 80.06 83 SER A O 1
ATOM 674 N N . GLY A 1 84 ? 4.847 17.247 -26.793 1.00 69.06 84 GLY A N 1
ATOM 675 C CA . GLY A 1 84 ? 4.073 18.139 -27.665 1.00 69.06 84 GLY A CA 1
ATOM 676 C C . GLY A 1 84 ? 2.548 17.968 -27.674 1.00 69.06 84 GLY A C 1
ATOM 677 O O . GLY A 1 84 ? 1.899 18.621 -28.489 1.00 69.06 84 GLY A O 1
ATOM 678 N N . GLY A 1 85 ? 1.941 17.173 -26.782 1.00 66.19 85 GLY A N 1
ATOM 679 C CA . GLY A 1 85 ? 0.476 17.091 -26.695 1.00 66.19 85 GLY A CA 1
ATOM 680 C C . GLY A 1 85 ? -0.064 16.066 -25.695 1.00 66.19 85 GLY A C 1
ATOM 681 O O . GLY A 1 85 ? 0.658 15.583 -24.831 1.00 66.19 85 GLY A O 1
ATOM 682 N N . TYR A 1 86 ? -1.350 15.730 -25.835 1.00 68.62 86 TYR A N 1
ATOM 683 C CA . TYR A 1 86 ? -2.042 14.686 -25.058 1.00 68.62 86 TYR A CA 1
ATOM 684 C C . TYR A 1 86 ? -1.924 13.290 -25.697 1.00 68.62 86 TYR A C 1
ATOM 686 O O . TYR A 1 86 ? -2.695 12.385 -25.376 1.00 68.62 86 TYR A O 1
ATOM 694 N N . ASP A 1 87 ? -0.977 13.112 -26.620 1.00 78.88 87 ASP A N 1
ATOM 695 C CA . ASP A 1 87 ? -0.797 11.855 -27.336 1.00 78.88 87 ASP A CA 1
ATOM 696 C C . ASP A 1 87 ? -0.128 10.812 -26.440 1.00 78.88 87 ASP A C 1
ATOM 698 O O . ASP A 1 87 ? 1.000 10.973 -25.964 1.00 78.88 87 ASP A O 1
ATOM 702 N N . ILE A 1 88 ? -0.831 9.702 -26.245 1.00 81.88 88 ILE A N 1
ATOM 703 C CA . ILE A 1 88 ? -0.351 8.565 -25.471 1.00 81.88 88 ILE A CA 1
ATOM 704 C C . ILE A 1 88 ? 0.647 7.727 -26.276 1.00 81.88 88 ILE A C 1
ATOM 706 O O . ILE A 1 88 ? 0.503 7.515 -27.487 1.00 81.88 88 ILE A O 1
ATOM 710 N N . ASN A 1 89 ? 1.675 7.209 -25.609 1.00 83.19 89 ASN A N 1
ATOM 711 C CA . ASN A 1 89 ? 2.549 6.215 -26.212 1.00 83.19 89 ASN A CA 1
ATOM 712 C C . ASN A 1 89 ? 1.886 4.830 -26.183 1.00 83.19 89 ASN A C 1
ATOM 714 O O . ASN A 1 89 ? 1.939 4.139 -25.178 1.00 83.19 89 ASN A O 1
ATOM 718 N N . ALA A 1 90 ? 1.344 4.353 -27.300 1.00 78.69 90 ALA A N 1
ATOM 719 C CA . ALA A 1 90 ? 0.714 3.027 -27.358 1.00 78.69 90 ALA A CA 1
ATOM 720 C C . ALA A 1 90 ? 1.631 1.840 -26.963 1.00 78.69 90 ALA A C 1
ATOM 722 O O . ALA A 1 90 ? 1.136 0.731 -26.783 1.00 78.69 90 ALA A O 1
ATOM 723 N N . ARG A 1 91 ? 2.954 2.040 -26.841 1.00 81.50 91 ARG A N 1
ATOM 724 C CA . ARG A 1 91 ? 3.910 0.991 -26.449 1.00 81.50 91 ARG A CA 1
ATOM 725 C C . ARG A 1 91 ? 4.137 0.859 -24.944 1.00 81.50 91 ARG A C 1
ATOM 727 O O . ARG A 1 91 ? 4.618 -0.185 -24.526 1.00 81.50 91 ARG A O 1
ATOM 734 N N . TRP A 1 92 ? 3.758 1.848 -24.129 1.00 85.44 92 TRP A N 1
ATOM 735 C CA . TRP A 1 92 ? 4.134 1.843 -22.709 1.00 85.44 92 TRP A CA 1
ATOM 736 C C . TRP A 1 92 ? 3.571 0.631 -21.943 1.00 85.44 92 TRP A C 1
ATOM 738 O O . TRP A 1 92 ? 4.271 0.078 -21.103 1.00 85.44 92 TRP A O 1
ATOM 748 N N . MET A 1 93 ? 2.347 0.180 -22.253 1.00 84.00 93 MET A N 1
ATOM 749 C CA . MET A 1 93 ? 1.751 -1.022 -21.647 1.00 84.00 93 MET A CA 1
ATOM 750 C C . MET A 1 93 ? 2.448 -2.317 -22.092 1.00 84.00 93 MET A C 1
ATOM 752 O O . MET A 1 93 ? 2.869 -3.075 -21.224 1.00 84.00 93 MET A O 1
ATOM 756 N N . PRO A 1 94 ? 2.616 -2.597 -23.404 1.00 84.38 94 PRO A N 1
ATOM 757 C CA . PRO A 1 94 ? 3.402 -3.748 -23.849 1.00 84.38 94 PRO A CA 1
ATOM 758 C C . PRO A 1 94 ? 4.825 -3.789 -23.282 1.00 84.38 94 PRO A C 1
ATOM 760 O O . PRO A 1 94 ? 5.292 -4.860 -22.900 1.00 84.38 94 PRO A O 1
ATOM 763 N N . ASP A 1 95 ? 5.499 -2.640 -23.196 1.00 88.94 95 ASP A N 1
ATOM 764 C CA . ASP A 1 95 ? 6.853 -2.548 -22.645 1.00 88.94 95 ASP A CA 1
ATOM 765 C C . ASP A 1 95 ? 6.852 -2.856 -21.136 1.00 88.94 95 ASP A C 1
ATOM 767 O O . ASP A 1 95 ? 7.694 -3.622 -20.661 1.00 88.94 95 ASP A O 1
ATOM 771 N N . MET A 1 96 ? 5.860 -2.342 -20.398 1.00 89.25 96 MET A N 1
ATOM 772 C CA . MET A 1 96 ? 5.650 -2.661 -18.982 1.00 89.25 96 MET A CA 1
ATOM 773 C C . MET A 1 96 ? 5.372 -4.154 -18.780 1.00 89.25 96 MET A C 1
ATOM 775 O O . MET A 1 96 ? 5.970 -4.783 -17.906 1.00 89.25 96 MET A O 1
ATOM 779 N N . LYS A 1 97 ? 4.522 -4.751 -19.623 1.00 88.31 97 LYS A N 1
ATOM 780 C CA . LYS A 1 97 ? 4.241 -6.187 -19.577 1.00 88.31 97 LYS A CA 1
ATOM 781 C C . LYS A 1 97 ? 5.493 -7.011 -19.837 1.00 88.31 97 LYS A C 1
ATOM 783 O O . LYS A 1 97 ? 5.727 -8.014 -19.170 1.00 88.31 97 LYS A O 1
ATOM 788 N N . MET A 1 98 ? 6.299 -6.612 -20.816 1.00 89.75 98 MET A N 1
ATOM 789 C CA . MET A 1 98 ? 7.546 -7.307 -21.108 1.00 89.75 98 MET A CA 1
ATOM 790 C C . MET A 1 98 ? 8.485 -7.255 -19.900 1.00 89.75 98 MET A C 1
ATOM 792 O O . MET A 1 98 ? 9.013 -8.292 -19.511 1.00 89.75 98 MET A O 1
ATOM 796 N N . ALA A 1 99 ? 8.624 -6.095 -19.253 1.00 93.00 99 ALA A N 1
ATOM 797 C CA . ALA A 1 99 ? 9.449 -5.949 -18.055 1.00 93.00 99 ALA A CA 1
ATOM 798 C C . ALA A 1 99 ? 8.972 -6.845 -16.895 1.00 93.00 99 ALA A C 1
ATOM 800 O O . ALA A 1 99 ? 9.784 -7.497 -16.230 1.00 93.00 99 ALA A O 1
ATOM 801 N N . THR A 1 100 ? 7.657 -6.938 -16.667 1.00 92.31 100 THR A N 1
ATOM 802 C CA . THR A 1 100 ? 7.096 -7.820 -15.628 1.00 92.31 100 THR A CA 1
ATOM 803 C C . THR A 1 100 ? 7.273 -9.298 -15.983 1.00 92.31 100 THR A C 1
ATOM 805 O O . THR A 1 100 ? 7.649 -10.092 -15.120 1.00 92.31 100 THR A O 1
ATOM 808 N N . MET A 1 101 ? 7.110 -9.675 -17.255 1.00 91.25 101 MET A N 1
ATOM 809 C CA . MET A 1 101 ? 7.373 -11.038 -17.734 1.00 91.25 101 MET A CA 1
ATOM 810 C C . MET A 1 101 ? 8.851 -11.430 -17.619 1.00 91.25 101 MET A C 1
ATOM 812 O O . MET A 1 101 ? 9.145 -12.532 -17.163 1.00 91.25 101 MET A O 1
ATOM 816 N N . GLN A 1 102 ? 9.780 -10.537 -17.971 1.00 93.50 102 GLN A N 1
ATOM 817 C CA . GLN A 1 102 ? 11.224 -10.741 -17.787 1.00 93.50 102 GLN A CA 1
ATOM 818 C C . GLN A 1 102 ? 11.588 -10.905 -16.308 1.00 93.50 102 GLN A C 1
ATOM 820 O O . GLN A 1 102 ? 12.469 -11.685 -15.967 1.00 93.50 102 GLN A O 1
ATOM 825 N N . THR A 1 103 ? 10.856 -10.226 -15.423 1.00 93.94 103 THR A N 1
ATOM 826 C CA . THR A 1 103 ? 11.022 -10.332 -13.964 1.00 93.94 103 THR A CA 1
ATOM 827 C C . THR A 1 103 ? 10.315 -11.548 -13.363 1.00 93.94 103 THR A C 1
ATOM 829 O O . THR A 1 103 ? 10.341 -11.767 -12.156 1.00 93.94 103 THR A O 1
ATOM 832 N N . GLY A 1 104 ? 9.698 -12.387 -14.197 1.00 91.75 104 GLY A N 1
ATOM 833 C CA . GLY A 1 104 ? 9.088 -13.640 -13.764 1.00 91.75 104 GLY A CA 1
ATOM 834 C C . GLY A 1 104 ? 7.791 -13.459 -12.975 1.00 91.75 104 GLY A C 1
ATOM 835 O O . GLY A 1 104 ? 7.425 -14.350 -12.209 1.00 91.75 104 GLY A O 1
ATOM 836 N N . TYR A 1 105 ? 7.097 -12.327 -13.139 1.00 90.94 105 TYR A N 1
ATOM 837 C CA . TYR A 1 105 ? 5.767 -12.131 -12.562 1.00 90.94 105 TYR A CA 1
ATOM 838 C C . TYR A 1 105 ? 4.807 -13.199 -13.097 1.00 90.94 105 TYR A C 1
ATOM 840 O O . TYR A 1 105 ? 4.677 -13.391 -14.308 1.00 90.94 105 TYR A O 1
ATOM 848 N N . CYS A 1 106 ? 4.118 -13.893 -12.193 1.00 86.50 106 CYS A N 1
ATOM 849 C CA . CYS A 1 106 ? 3.271 -15.045 -12.522 1.00 86.50 106 CYS A CA 1
ATOM 850 C C . CYS A 1 106 ? 1.815 -14.892 -12.063 1.00 86.50 106 CYS A C 1
ATOM 852 O O . CYS A 1 106 ? 0.987 -15.761 -12.329 1.00 86.50 106 CYS A O 1
ATOM 854 N N . SER A 1 107 ? 1.498 -13.791 -11.381 1.00 82.38 107 SER A N 1
ATOM 855 C CA . SER A 1 107 ? 0.164 -13.455 -10.874 1.00 82.38 107 SER A CA 1
ATOM 856 C C . SER A 1 107 ? -0.295 -12.089 -11.400 1.00 82.38 107 SER A C 1
ATOM 858 O O . SER A 1 107 ? 0.528 -11.346 -11.942 1.00 82.38 107 SER A O 1
ATOM 860 N N . PRO A 1 108 ? -1.591 -11.735 -11.266 1.00 82.44 108 PRO A N 1
ATOM 861 C CA . PRO A 1 108 ? -2.083 -10.412 -11.640 1.00 82.44 108 PRO A CA 1
ATOM 862 C C . PRO A 1 108 ? -1.257 -9.298 -10.998 1.00 82.44 108 PRO A C 1
ATOM 864 O O . PRO A 1 108 ? -0.885 -9.391 -9.824 1.00 82.44 108 PRO A O 1
ATOM 867 N N . ILE A 1 109 ? -0.979 -8.264 -11.783 1.00 87.00 109 ILE A N 1
ATOM 868 C CA . ILE A 1 109 ? -0.085 -7.165 -11.416 1.00 87.00 109 ILE A CA 1
ATOM 869 C C . ILE A 1 109 ? -0.921 -5.952 -11.017 1.00 87.00 109 ILE A C 1
ATOM 871 O O . ILE A 1 109 ? -1.872 -5.581 -11.704 1.00 87.00 109 ILE A O 1
ATOM 875 N N . LEU A 1 110 ? -0.525 -5.311 -9.926 1.00 85.31 110 LEU A N 1
ATOM 876 C CA . LEU A 1 110 ? -1.015 -4.022 -9.475 1.00 85.31 110 LEU A CA 1
ATOM 877 C C . LEU A 1 110 ? 0.099 -2.985 -9.615 1.00 85.31 110 LEU A C 1
ATOM 879 O O . LEU A 1 110 ? 1.202 -3.169 -9.101 1.00 85.31 110 LEU A O 1
ATOM 883 N N . VAL A 1 111 ? -0.221 -1.874 -10.265 1.00 89.69 111 VAL A N 1
ATOM 884 C CA . VAL A 1 111 ? 0.596 -0.664 -10.323 1.00 89.69 111 VAL A CA 1
ATOM 885 C C . VAL A 1 111 ? -0.164 0.439 -9.594 1.00 89.69 111 VAL A C 1
ATOM 887 O O . VAL A 1 111 ? -1.207 0.887 -10.065 1.00 89.69 111 VAL A O 1
ATOM 890 N N . ALA A 1 112 ? 0.341 0.858 -8.434 1.00 86.88 112 ALA A N 1
ATOM 891 C CA . ALA A 1 112 ? -0.312 1.832 -7.565 1.00 86.88 112 ALA A CA 1
ATOM 892 C C . ALA A 1 112 ? 0.576 3.060 -7.324 1.00 86.88 112 ALA A C 1
ATOM 894 O O . ALA A 1 112 ? 1.744 2.919 -6.961 1.00 86.88 112 ALA A O 1
ATOM 895 N N . GLY A 1 113 ? 0.022 4.264 -7.482 1.00 87.69 113 GLY A N 1
ATOM 896 C CA . GLY A 1 113 ? 0.698 5.517 -7.118 1.00 87.69 113 GLY A CA 1
ATOM 897 C C . GLY A 1 113 ? 0.628 6.584 -8.202 1.00 87.69 113 GLY A C 1
ATOM 898 O O . GLY A 1 113 ? -0.169 7.512 -8.089 1.00 87.69 113 GLY A O 1
ATOM 899 N N . ALA A 1 114 ? 1.447 6.476 -9.248 1.00 86.31 114 ALA A N 1
ATOM 900 C CA . ALA A 1 114 ? 1.647 7.563 -10.200 1.00 86.31 114 ALA A CA 1
ATOM 901 C C . ALA A 1 114 ? 0.363 7.929 -10.945 1.00 86.31 114 ALA A C 1
ATOM 903 O O . ALA A 1 114 ? -0.287 7.110 -11.602 1.00 86.31 114 ALA A O 1
ATOM 904 N N . MET A 1 115 ? 0.047 9.221 -10.911 1.00 86.12 115 MET A N 1
ATOM 905 C CA . MET A 1 115 ? -1.152 9.757 -11.547 1.00 86.12 115 MET A CA 1
ATOM 906 C C . MET A 1 115 ? -1.116 9.592 -13.072 1.00 86.12 115 MET A C 1
ATOM 908 O O . MET A 1 115 ? -2.162 9.422 -13.699 1.00 86.12 115 MET A O 1
ATOM 912 N N . ASP A 1 116 ? 0.076 9.635 -13.668 1.00 88.25 116 ASP A N 1
ATOM 913 C CA . ASP A 1 116 ? 0.244 9.544 -15.117 1.00 88.25 116 ASP A CA 1
ATOM 914 C C . ASP A 1 116 ? -0.050 8.143 -15.655 1.00 88.25 116 ASP A C 1
ATOM 916 O O . ASP A 1 116 ? -0.715 8.037 -16.684 1.00 88.25 116 ASP A O 1
ATOM 920 N N . PHE A 1 117 ? 0.327 7.078 -14.936 1.00 87.75 117 PHE A N 1
ATOM 921 C CA . PHE A 1 117 ? -0.082 5.718 -15.305 1.00 87.75 117 PHE A CA 1
ATOM 922 C C . PHE A 1 117 ? -1.599 5.553 -15.242 1.00 87.75 117 PHE A C 1
ATOM 924 O O . PHE A 1 117 ? -2.196 5.047 -16.191 1.00 87.75 117 PHE A O 1
ATOM 931 N N . TYR A 1 118 ? -2.237 6.034 -14.170 1.00 84.56 118 TYR A N 1
ATOM 932 C CA . TYR A 1 118 ? -3.693 5.959 -14.025 1.00 84.56 118 TYR A CA 1
ATOM 933 C C . TYR A 1 118 ? -4.417 6.696 -15.159 1.00 84.56 118 TYR A C 1
ATOM 935 O O . TYR A 1 118 ? -5.273 6.128 -15.838 1.00 84.56 118 TYR A O 1
ATOM 943 N N . LYS A 1 119 ? -4.049 7.958 -15.415 1.00 83.06 119 LYS A N 1
ATOM 944 C CA . LYS A 1 119 ? -4.650 8.760 -16.492 1.00 83.06 119 LYS A CA 1
ATOM 945 C C . LYS A 1 119 ? -4.454 8.109 -17.855 1.00 83.06 119 LYS A C 1
ATOM 947 O O . LYS A 1 119 ? -5.396 8.056 -18.640 1.00 83.06 119 LYS A O 1
ATOM 952 N N . ALA A 1 120 ? -3.258 7.601 -18.132 1.00 82.06 120 ALA A N 1
ATOM 953 C CA . ALA A 1 120 ? -2.963 6.949 -19.396 1.00 82.06 120 ALA A CA 1
ATOM 954 C C . ALA A 1 120 ? -3.759 5.653 -19.584 1.00 82.06 120 ALA A C 1
ATOM 956 O O . ALA A 1 120 ? -4.319 5.431 -20.657 1.00 82.06 120 ALA A O 1
ATOM 957 N N . ALA A 1 121 ? -3.891 4.839 -18.535 1.00 80.44 121 ALA A N 1
ATOM 958 C CA . ALA A 1 121 ? -4.735 3.649 -18.551 1.00 80.44 121 ALA A CA 1
ATOM 959 C C . ALA A 1 121 ? -6.209 3.999 -18.828 1.00 80.44 121 ALA A C 1
ATOM 961 O O . ALA A 1 121 ? -6.844 3.376 -19.678 1.00 80.44 121 ALA A O 1
ATOM 962 N N . GLN A 1 122 ? -6.746 5.046 -18.189 1.00 76.50 122 GLN A N 1
ATOM 963 C CA . GLN A 1 122 ? -8.116 5.525 -18.428 1.00 76.50 122 GLN A CA 1
ATOM 964 C C . GLN A 1 122 ? -8.319 6.054 -19.857 1.00 76.50 122 GLN A C 1
ATOM 966 O O . GLN A 1 122 ? -9.341 5.772 -20.489 1.00 76.50 122 GLN A O 1
ATOM 971 N N . VAL A 1 123 ? -7.343 6.787 -20.403 1.00 75.44 123 VAL A N 1
ATOM 972 C CA . VAL A 1 123 ? -7.383 7.269 -21.795 1.00 75.44 123 VAL A CA 1
ATOM 973 C C . VAL A 1 123 ? -7.391 6.105 -22.785 1.00 75.44 123 VAL A C 1
ATOM 975 O O . VAL A 1 123 ? -8.139 6.144 -23.756 1.00 75.44 123 VAL A O 1
ATOM 978 N N . MET A 1 124 ? -6.633 5.034 -22.545 1.00 73.06 124 MET A N 1
ATOM 979 C CA . MET A 1 124 ? -6.683 3.859 -23.426 1.00 73.06 124 MET A CA 1
ATOM 980 C C . MET A 1 124 ? -7.969 3.049 -23.269 1.00 73.06 124 MET A C 1
ATOM 982 O O . MET A 1 124 ? -8.493 2.576 -24.271 1.00 73.06 124 MET A O 1
ATOM 986 N N . ASN A 1 125 ? -8.511 2.938 -22.052 1.00 67.06 125 ASN A N 1
ATOM 987 C CA . ASN A 1 125 ? -9.804 2.288 -21.805 1.00 67.06 125 ASN A CA 1
ATOM 988 C C . ASN A 1 125 ? -10.965 3.011 -22.502 1.00 67.06 125 ASN A C 1
ATOM 990 O O . ASN A 1 125 ? -11.916 2.378 -22.952 1.00 67.06 125 ASN A O 1
ATOM 994 N N . SER A 1 126 ? -10.895 4.340 -22.594 1.00 64.12 126 SER A N 1
ATOM 995 C CA . SER A 1 126 ? -11.903 5.172 -23.267 1.00 64.12 126 SER A CA 1
ATOM 996 C C . SER A 1 126 ? -11.631 5.377 -24.764 1.00 64.12 126 SER A C 1
ATOM 998 O O . SER A 1 126 ? -12.525 5.780 -25.510 1.00 64.12 126 SER A O 1
ATOM 1000 N N . GLY A 1 127 ? -10.412 5.084 -25.220 1.00 57.72 127 GLY A N 1
ATOM 1001 C CA . GLY A 1 127 ? -9.898 5.398 -26.548 1.00 57.72 127 GLY A CA 1
ATOM 1002 C C . GLY A 1 127 ? -10.219 4.353 -27.612 1.00 57.72 127 GLY A C 1
ATOM 1003 O O . GLY A 1 127 ? -9.315 3.729 -28.165 1.00 57.72 127 GLY A O 1
ATOM 1004 N N . CYS A 1 128 ? -11.492 4.200 -27.975 1.00 45.84 128 CYS A N 1
ATOM 1005 C CA . CYS A 1 128 ? -11.824 3.650 -29.289 1.00 45.84 128 CYS A CA 1
ATOM 1006 C C . CYS A 1 128 ? -11.393 4.690 -30.349 1.00 45.84 128 CYS A C 1
ATOM 1008 O O . CYS A 1 128 ? -11.966 5.776 -30.391 1.00 45.84 128 CYS A O 1
ATOM 1010 N N . CYS A 1 129 ? -10.385 4.364 -31.177 1.00 47.69 129 CYS A N 1
ATOM 1011 C CA . CYS A 1 129 ? -9.905 5.128 -32.352 1.00 47.69 129 CYS A CA 1
ATOM 1012 C C . CYS A 1 129 ? -8.789 6.182 -32.146 1.00 47.69 129 CYS A C 1
ATOM 1014 O O . CYS A 1 129 ? -8.929 7.325 -32.583 1.00 47.69 129 CYS A O 1
ATOM 1016 N N . THR A 1 130 ? -7.622 5.805 -31.609 1.00 45.56 130 THR A N 1
ATOM 1017 C CA . THR A 1 130 ? -6.392 6.579 -31.890 1.00 45.56 130 THR A CA 1
ATOM 1018 C C . THR A 1 130 ? -5.800 6.166 -33.248 1.00 45.56 130 THR A C 1
ATOM 1020 O O . THR A 1 130 ? -5.847 5.001 -33.645 1.00 45.56 130 THR A O 1
ATOM 1023 N N . SER A 1 131 ? -5.250 7.130 -33.991 1.00 43.91 131 SER A N 1
ATOM 1024 C CA . SER A 1 131 ? -4.754 7.036 -35.381 1.00 43.91 131 SER A CA 1
ATOM 1025 C C . SER A 1 131 ? -3.607 6.038 -35.628 1.00 43.91 131 SER A C 1
ATOM 1027 O O . SER A 1 131 ? -3.132 5.918 -36.755 1.00 43.91 131 SER A O 1
ATOM 1029 N N . ALA A 1 132 ? -3.172 5.303 -34.600 1.00 45.12 132 ALA A N 1
ATOM 1030 C CA . ALA A 1 132 ? -2.097 4.316 -34.664 1.00 45.12 132 ALA A CA 1
ATOM 1031 C C . ALA A 1 132 ? -2.570 2.869 -34.923 1.00 45.12 132 ALA A C 1
ATOM 1033 O O . ALA A 1 132 ? -1.734 1.973 -34.980 1.00 45.12 132 ALA A O 1
ATOM 1034 N N . GLY A 1 133 ? -3.873 2.618 -35.115 1.00 37.59 133 GLY A N 1
ATOM 1035 C CA . GLY A 1 133 ? -4.371 1.317 -35.593 1.00 37.59 133 GLY A CA 1
ATOM 1036 C C . GLY A 1 133 ? -4.125 0.139 -34.642 1.00 37.59 133 GLY A C 1
ATOM 1037 O O . GLY A 1 133 ? -3.948 -0.987 -35.098 1.00 37.59 133 GLY A O 1
ATOM 1038 N N . VAL A 1 134 ? -4.103 0.391 -33.332 1.00 43.78 134 VAL A N 1
ATOM 1039 C CA . VAL A 1 134 ? -3.979 -0.646 -32.303 1.00 43.78 134 VAL A CA 1
ATOM 1040 C C . VAL A 1 134 ? -5.310 -0.752 -31.561 1.00 43.78 134 VAL A C 1
ATOM 1042 O O . VAL A 1 134 ? -5.814 0.249 -31.054 1.00 43.78 134 VAL A O 1
ATOM 1045 N N . ASP A 1 135 ? -5.894 -1.951 -31.519 1.00 43.38 135 ASP A N 1
ATOM 1046 C CA . ASP A 1 135 ? -7.104 -2.233 -30.740 1.00 43.38 135 ASP A CA 1
ATOM 1047 C C . ASP A 1 135 ? -6.760 -2.266 -29.243 1.00 43.38 135 ASP A C 1
ATOM 1049 O O . ASP A 1 135 ? -6.345 -3.284 -28.683 1.00 43.38 135 ASP A O 1
ATOM 1053 N N . LEU A 1 136 ? -6.906 -1.109 -28.605 1.00 49.41 136 LEU A N 1
ATOM 1054 C CA . LEU A 1 136 ? -6.564 -0.873 -27.204 1.00 49.41 136 LEU A CA 1
ATOM 1055 C C . LEU A 1 136 ? -7.477 -1.635 -26.228 1.00 49.41 136 LEU A C 1
ATOM 1057 O O . LEU A 1 136 ? -7.029 -1.992 -25.140 1.00 49.41 136 LEU A O 1
ATOM 1061 N N . ALA A 1 137 ? -8.713 -1.963 -26.626 1.00 44.47 137 ALA A N 1
ATOM 1062 C CA . ALA A 1 137 ? -9.625 -2.756 -25.801 1.00 44.47 137 ALA A CA 1
ATOM 1063 C C . ALA A 1 137 ? -9.156 -4.216 -25.703 1.00 44.47 137 ALA A C 1
ATOM 1065 O O . ALA A 1 137 ? -9.230 -4.826 -24.635 1.00 44.47 137 ALA A O 1
ATOM 1066 N N . SER A 1 138 ? -8.592 -4.756 -26.788 1.00 46.31 138 SER A N 1
ATOM 1067 C CA . SER A 1 138 ? -7.957 -6.078 -26.774 1.00 46.31 138 SER A CA 1
ATOM 1068 C C . SER A 1 138 ? -6.684 -6.104 -25.918 1.00 46.31 138 SER A C 1
ATOM 1070 O O . SER A 1 138 ? -6.430 -7.080 -25.224 1.00 46.31 138 SER A O 1
ATOM 1072 N N . ILE A 1 139 ? -5.906 -5.021 -25.899 1.00 48.09 139 ILE A N 1
ATOM 1073 C CA . ILE A 1 139 ? -4.704 -4.870 -25.065 1.00 48.09 139 ILE A CA 1
ATOM 1074 C C . ILE A 1 139 ? -5.099 -4.906 -23.583 1.00 48.09 139 ILE A C 1
ATOM 1076 O O . ILE A 1 139 ? -4.666 -5.790 -22.847 1.00 48.09 139 ILE A O 1
ATOM 1080 N N . LEU A 1 140 ? -6.009 -4.036 -23.153 1.00 50.88 140 LEU A N 1
ATOM 1081 C CA . LEU A 1 140 ? -6.447 -3.960 -21.755 1.00 50.88 140 LEU A CA 1
ATOM 1082 C C . LEU A 1 140 ? -7.118 -5.248 -21.249 1.00 50.88 140 LEU A C 1
ATOM 1084 O O . LEU A 1 140 ? -6.879 -5.647 -20.111 1.00 50.88 140 LEU A O 1
ATOM 1088 N N . ALA A 1 141 ? -7.878 -5.950 -22.096 1.00 53.69 141 ALA A N 1
ATOM 1089 C CA . ALA A 1 141 ? -8.459 -7.250 -21.753 1.00 53.69 141 ALA A CA 1
ATOM 1090 C C . ALA A 1 141 ? -7.418 -8.384 -21.625 1.00 53.69 141 ALA A C 1
ATOM 1092 O O . ALA A 1 141 ? -7.671 -9.363 -20.924 1.00 53.69 141 ALA A O 1
ATOM 1093 N N . ASN A 1 142 ? -6.254 -8.264 -22.276 1.00 52.28 142 ASN A N 1
ATOM 1094 C CA . ASN A 1 142 ? -5.229 -9.312 -22.323 1.00 52.28 142 ASN A CA 1
ATOM 1095 C C . ASN A 1 142 ? -4.118 -9.162 -21.268 1.00 52.28 142 ASN A 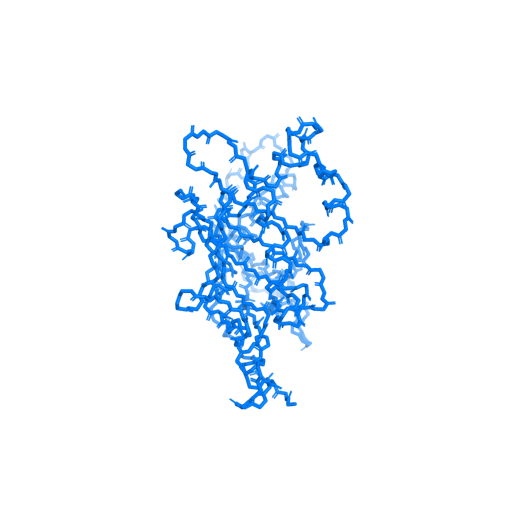C 1
ATOM 1097 O O . ASN A 1 142 ? -3.476 -10.158 -20.933 1.00 52.28 142 ASN A O 1
ATOM 1101 N N . PHE A 1 143 ? -3.854 -7.962 -20.736 1.00 58.91 143 PHE A N 1
ATOM 1102 C CA . PHE A 1 143 ? -2.648 -7.742 -19.920 1.00 58.91 143 PHE A CA 1
ATOM 1103 C C . PHE A 1 143 ? -2.776 -8.076 -18.425 1.00 58.91 143 PHE A C 1
ATOM 1105 O O . PHE A 1 143 ? -1.746 -8.325 -17.791 1.00 58.91 143 PHE A O 1
ATOM 1112 N N . GLY A 1 144 ? -3.991 -8.196 -17.870 1.00 66.81 144 GLY A N 1
ATOM 1113 C CA . GLY A 1 144 ? -4.197 -8.630 -16.474 1.00 66.81 144 GLY A CA 1
ATOM 1114 C C . GLY A 1 144 ? -3.523 -7.721 -15.433 1.00 66.81 144 GLY A C 1
ATOM 1115 O O . GLY A 1 144 ? -3.112 -8.189 -14.370 1.00 66.81 144 GLY A O 1
ATOM 1116 N N . GLU A 1 145 ? -3.369 -6.444 -15.782 1.00 76.50 145 GLU A N 1
ATOM 1117 C CA . GLU A 1 145 ? -2.688 -5.397 -15.022 1.00 76.50 145 GLU A CA 1
ATOM 1118 C C . GLU A 1 145 ? -3.708 -4.349 -14.565 1.00 76.50 145 GLU A C 1
ATOM 1120 O O . GLU A 1 145 ? -4.521 -3.875 -15.361 1.00 76.50 145 GLU A O 1
ATOM 1125 N N . ALA A 1 146 ? -3.666 -3.984 -13.285 1.00 79.56 146 ALA A N 1
ATOM 1126 C CA . ALA A 1 146 ? -4.464 -2.906 -12.714 1.00 79.56 146 ALA A CA 1
ATOM 1127 C C . ALA A 1 146 ? -3.578 -1.682 -12.469 1.00 79.56 146 ALA A C 1
ATOM 1129 O O . ALA A 1 146 ? -2.543 -1.788 -11.813 1.00 79.56 146 ALA A O 1
ATOM 1130 N N . TYR A 1 147 ? -4.003 -0.523 -12.969 1.00 83.94 147 TYR A N 1
ATOM 1131 C CA . TYR A 1 147 ? -3.341 0.759 -12.740 1.00 83.94 147 TYR A CA 1
ATOM 1132 C C . TYR A 1 147 ? -4.255 1.626 -11.893 1.00 83.94 147 TYR A C 1
ATOM 1134 O O . TYR A 1 147 ? -5.301 2.061 -12.372 1.00 83.94 147 TYR A O 1
ATOM 1142 N N . GLU A 1 148 ? -3.861 1.881 -10.651 1.00 83.38 148 GLU A N 1
ATOM 1143 C CA . GLU A 1 148 ? -4.659 2.640 -9.695 1.00 83.38 148 GLU A CA 1
ATOM 1144 C C . GLU A 1 148 ? -3.872 3.824 -9.141 1.00 83.38 148 GLU A C 1
ATOM 1146 O O . GLU A 1 148 ? -2.674 3.751 -8.854 1.00 83.38 148 GLU A O 1
ATOM 1151 N N . TRP A 1 149 ? -4.558 4.950 -8.978 1.00 85.94 149 TRP A N 1
ATOM 1152 C CA . TRP A 1 149 ? -3.988 6.077 -8.256 1.00 85.94 149 TRP A CA 1
ATOM 1153 C C . TRP A 1 149 ? -4.214 5.885 -6.755 1.00 85.94 149 TRP A C 1
ATOM 1155 O O . TRP A 1 149 ? -5.354 5.755 -6.311 1.00 85.94 149 TRP A O 1
ATOM 1165 N N . ASP A 1 150 ? -3.129 5.913 -5.977 1.00 84.56 150 ASP A N 1
ATOM 1166 C CA . ASP A 1 150 ? -3.183 5.856 -4.516 1.00 84.56 150 ASP A CA 1
ATOM 1167 C C . ASP A 1 150 ? -2.457 7.080 -3.911 1.00 84.56 150 ASP A C 1
ATOM 1169 O O . ASP A 1 150 ? -1.244 7.254 -4.117 1.00 84.56 150 ASP A O 1
ATOM 1173 N N . PRO A 1 151 ? -3.168 7.955 -3.169 1.00 89.19 151 PRO A N 1
ATOM 1174 C CA . PRO A 1 151 ? -2.581 9.151 -2.569 1.00 89.19 151 PRO A CA 1
ATOM 1175 C C . PRO A 1 151 ? -1.573 8.843 -1.458 1.00 89.19 151 PRO A C 1
ATOM 1177 O O . PRO A 1 151 ? -0.645 9.627 -1.247 1.00 89.19 151 PRO A O 1
ATOM 1180 N N . TYR A 1 152 ? -1.724 7.728 -0.744 1.00 91.31 152 TYR A N 1
ATOM 1181 C CA . TYR A 1 152 ? -0.815 7.325 0.324 1.00 91.31 152 TYR A CA 1
ATOM 1182 C C . TYR A 1 152 ? 0.494 6.794 -0.249 1.00 91.31 152 TYR A C 1
ATOM 1184 O O . TYR A 1 152 ? 1.555 7.188 0.228 1.00 91.31 152 TYR A O 1
ATOM 1192 N N . VAL A 1 153 ? 0.436 5.990 -1.315 1.00 88.50 153 VAL A N 1
ATOM 1193 C CA . VAL A 1 153 ? 1.640 5.533 -2.036 1.00 88.50 153 VAL A CA 1
ATOM 1194 C C . VAL A 1 153 ? 2.371 6.720 -2.658 1.00 88.50 153 VAL A C 1
ATOM 1196 O O . VAL A 1 153 ? 3.579 6.865 -2.490 1.00 88.50 153 VAL A O 1
ATOM 1199 N N . THR A 1 154 ? 1.633 7.633 -3.289 1.00 91.00 154 THR A N 1
ATOM 1200 C CA . THR A 1 154 ? 2.197 8.870 -3.850 1.00 91.00 154 THR A CA 1
ATOM 1201 C C . THR A 1 154 ? 2.893 9.718 -2.779 1.00 91.00 154 THR A C 1
ATOM 1203 O O . THR A 1 154 ? 4.004 10.207 -2.979 1.00 91.00 154 THR A O 1
ATOM 1206 N N . THR A 1 155 ? 2.256 9.866 -1.613 1.00 92.75 155 THR A N 1
ATOM 1207 C CA . THR A 1 155 ? 2.826 10.594 -0.470 1.00 92.75 155 THR A CA 1
ATOM 1208 C C . THR A 1 155 ? 4.066 9.892 0.078 1.00 92.75 155 THR A C 1
ATOM 1210 O O . THR A 1 155 ? 5.031 10.570 0.420 1.00 92.75 155 THR A O 1
ATOM 1213 N N . ALA A 1 156 ? 4.072 8.557 0.132 1.00 92.25 156 ALA A N 1
ATOM 1214 C CA . ALA A 1 156 ? 5.214 7.773 0.595 1.00 92.25 156 ALA A CA 1
ATOM 1215 C C . ALA A 1 156 ? 6.442 7.954 -0.315 1.00 92.25 156 ALA A C 1
ATOM 1217 O O . ALA A 1 156 ? 7.551 8.113 0.189 1.00 92.25 156 ALA A O 1
ATOM 1218 N N . PHE A 1 157 ? 6.250 8.008 -1.638 1.00 91.56 157 PHE A N 1
ATOM 1219 C CA . PHE A 1 157 ? 7.326 8.321 -2.588 1.00 91.56 157 PHE A CA 1
ATOM 1220 C C . PHE A 1 157 ? 7.747 9.797 -2.583 1.00 91.56 157 PHE A C 1
ATOM 1222 O O . PHE A 1 157 ? 8.857 10.121 -3.003 1.00 91.56 157 PHE A O 1
ATOM 1229 N N . GLY A 1 158 ? 6.861 10.710 -2.177 1.00 90.81 158 GLY A N 1
ATOM 1230 C CA . GLY A 1 158 ? 7.082 12.155 -2.286 1.00 90.81 158 GLY A CA 1
ATOM 1231 C C . GLY A 1 158 ? 7.108 12.678 -3.730 1.00 90.81 158 GLY A C 1
ATOM 1232 O O . GLY A 1 158 ? 7.477 13.831 -3.955 1.00 90.81 158 GLY A O 1
ATOM 1233 N N . ASN A 1 159 ? 6.727 11.853 -4.713 1.00 88.62 159 ASN A N 1
ATOM 1234 C CA . ASN A 1 159 ? 6.707 12.192 -6.134 1.00 88.62 159 ASN A CA 1
ATOM 1235 C C . ASN A 1 159 ? 5.526 11.501 -6.844 1.00 88.62 159 ASN A C 1
ATOM 1237 O O . ASN A 1 159 ? 5.324 10.297 -6.715 1.00 88.62 159 ASN A O 1
ATOM 1241 N N . ASN A 1 160 ? 4.780 12.265 -7.648 1.00 88.62 160 ASN A N 1
ATOM 1242 C CA . ASN A 1 160 ? 3.596 11.812 -8.389 1.00 88.62 160 ASN A CA 1
ATOM 1243 C C . ASN A 1 160 ? 3.904 10.962 -9.634 1.00 88.62 160 ASN A C 1
ATOM 1245 O O . ASN A 1 160 ? 2.970 10.505 -10.295 1.00 88.62 160 ASN A O 1
ATOM 1249 N N . GLN A 1 161 ? 5.180 10.793 -9.980 1.00 90.88 161 GLN A N 1
ATOM 1250 C CA . GLN A 1 161 ? 5.629 10.006 -11.131 1.00 90.88 161 GLN A CA 1
ATOM 1251 C C . GLN A 1 161 ? 5.960 8.557 -10.768 1.00 90.88 161 GLN A C 1
ATOM 1253 O O . GLN A 1 161 ? 6.027 7.717 -11.660 1.00 90.88 161 GLN A O 1
ATOM 1258 N N . TYR A 1 162 ? 6.135 8.251 -9.481 1.00 94.25 162 TYR A N 1
ATOM 1259 C CA . TYR A 1 162 ? 6.544 6.930 -9.012 1.00 94.25 162 TYR A CA 1
ATOM 1260 C C . TYR A 1 162 ? 5.339 6.074 -8.640 1.00 94.25 162 TYR A C 1
ATOM 1262 O O . TYR A 1 162 ? 4.358 6.550 -8.068 1.00 94.25 162 TYR A O 1
ATOM 1270 N N . SER A 1 163 ? 5.424 4.793 -8.976 1.00 93.50 163 SER A N 1
ATOM 1271 C CA . SER A 1 163 ? 4.453 3.771 -8.606 1.00 93.50 163 SER A CA 1
ATOM 1272 C C . SER A 1 163 ? 5.132 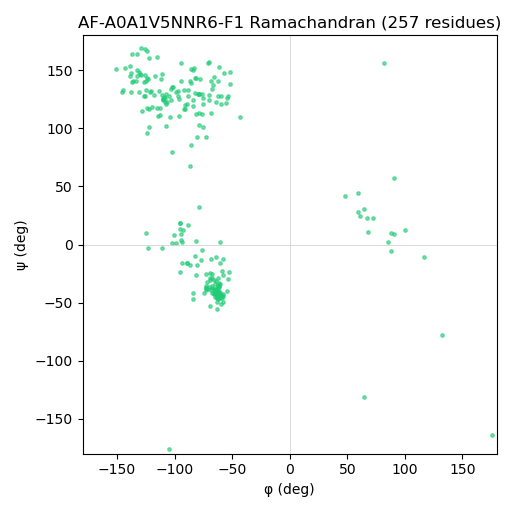2.566 -8.000 1.00 93.50 163 SER A C 1
ATOM 1274 O O . SER A 1 163 ? 6.212 2.157 -8.428 1.00 93.50 163 SER A O 1
ATOM 1276 N N . LEU A 1 164 ? 4.423 1.959 -7.060 1.00 93.06 164 LEU A N 1
ATOM 1277 C CA . LEU A 1 164 ? 4.676 0.613 -6.596 1.00 93.06 164 LEU A CA 1
ATOM 1278 C C . LEU A 1 164 ? 4.096 -0.375 -7.610 1.00 93.06 164 LEU A C 1
ATOM 1280 O O . LEU A 1 164 ? 2.931 -0.265 -7.986 1.00 93.06 164 LEU A O 1
ATOM 1284 N N . VAL A 1 165 ? 4.899 -1.342 -8.030 1.00 94.12 165 VAL A N 1
ATOM 1285 C CA . VAL A 1 165 ? 4.527 -2.427 -8.937 1.00 94.12 165 VAL A CA 1
ATOM 1286 C C . VAL A 1 165 ? 4.632 -3.725 -8.161 1.00 94.12 165 VAL A C 1
ATOM 1288 O O . VAL A 1 165 ? 5.710 -4.102 -7.707 1.00 94.12 165 VAL A O 1
ATOM 1291 N N . THR A 1 166 ? 3.523 -4.430 -7.999 1.00 91.25 166 THR A N 1
ATOM 1292 C CA . THR A 1 166 ? 3.497 -5.666 -7.221 1.00 91.25 166 THR A CA 1
ATOM 1293 C C . THR A 1 166 ? 2.573 -6.697 -7.840 1.00 91.25 166 THR A C 1
ATOM 1295 O O . THR A 1 166 ? 1.617 -6.340 -8.519 1.00 91.25 166 THR A O 1
ATOM 1298 N N . GLN A 1 167 ? 2.851 -7.982 -7.633 1.00 87.69 167 GLN A N 1
ATOM 1299 C CA . GLN A 1 167 ? 1.889 -9.030 -7.970 1.00 87.69 167 GLN A CA 1
ATOM 1300 C C . GLN A 1 167 ? 1.038 -9.404 -6.762 1.00 87.69 167 GLN A C 1
ATOM 1302 O O . GLN A 1 167 ? 1.456 -9.266 -5.609 1.00 87.69 167 GLN A O 1
ATOM 1307 N N . LEU A 1 168 ? -0.147 -9.946 -7.025 1.00 79.75 168 LEU A N 1
ATOM 1308 C CA . LEU A 1 168 ? -0.993 -10.485 -5.969 1.00 79.75 168 LEU A CA 1
ATOM 1309 C C . LEU A 1 168 ? -0.224 -11.528 -5.136 1.00 79.75 168 LEU A C 1
ATOM 1311 O O . LEU A 1 168 ? 0.326 -12.485 -5.675 1.00 79.75 168 LEU A O 1
ATOM 1315 N N . GLY A 1 169 ? -0.190 -11.331 -3.816 1.00 78.44 169 GLY A N 1
ATOM 1316 C CA . GLY A 1 169 ? 0.509 -12.211 -2.873 1.00 78.44 169 GLY A CA 1
ATOM 1317 C C . GLY A 1 169 ? 1.984 -11.874 -2.619 1.00 78.44 169 GLY A C 1
ATOM 1318 O O . GLY A 1 169 ? 2.574 -12.474 -1.726 1.00 78.44 169 GLY A O 1
ATOM 1319 N N . ALA A 1 170 ? 2.578 -10.909 -3.333 1.00 84.06 170 ALA A N 1
ATOM 1320 C CA . ALA A 1 170 ? 3.941 -10.441 -3.049 1.00 84.06 170 ALA A CA 1
ATOM 1321 C C . ALA A 1 170 ? 4.015 -9.431 -1.893 1.00 84.06 170 ALA A C 1
ATOM 1323 O O . ALA A 1 170 ? 5.075 -9.235 -1.315 1.00 84.06 170 ALA A O 1
ATOM 1324 N N . LEU A 1 171 ? 2.898 -8.814 -1.517 1.00 86.19 171 LEU A N 1
ATOM 1325 C CA . LEU A 1 171 ? 2.784 -8.053 -0.279 1.00 86.19 171 LEU A CA 1
ATOM 1326 C C . LEU A 1 171 ? 1.685 -8.665 0.575 1.00 86.19 171 LEU A C 1
ATOM 1328 O O . LEU A 1 171 ? 0.579 -8.921 0.093 1.00 86.19 171 LEU A O 1
ATOM 1332 N N . GLN A 1 172 ? 1.988 -8.880 1.851 1.00 85.50 172 GLN A N 1
ATOM 1333 C CA . GLN A 1 172 ? 1.026 -9.373 2.823 1.00 85.50 172 GLN A CA 1
ATOM 1334 C C . GLN A 1 172 ? 0.973 -8.441 4.028 1.00 85.50 172 GLN A C 1
ATOM 1336 O O . GLN A 1 172 ? 1.991 -8.133 4.648 1.00 85.50 172 GLN A O 1
ATOM 1341 N N . LEU A 1 173 ? -0.239 -8.010 4.376 1.00 85.62 173 LEU A N 1
ATOM 1342 C CA . LEU A 1 173 ? -0.494 -7.291 5.614 1.00 85.62 173 LEU A CA 1
ATOM 1343 C C . LEU A 1 173 ? -0.626 -8.306 6.749 1.00 85.62 173 LEU A C 1
ATOM 1345 O O . LEU A 1 173 ? -1.588 -9.074 6.800 1.00 85.62 173 LEU A O 1
ATOM 1349 N N . LEU A 1 174 ? 0.329 -8.299 7.669 1.00 86.19 174 LEU A N 1
ATOM 1350 C CA . LEU A 1 174 ? 0.217 -9.023 8.923 1.00 86.19 174 LEU A CA 1
ATOM 1351 C C . LEU A 1 174 ? -0.462 -8.127 9.951 1.00 86.19 174 LEU A C 1
ATOM 1353 O O . LEU A 1 174 ? -0.104 -6.958 10.115 1.00 86.19 174 LEU A O 1
ATOM 1357 N N . THR A 1 175 ? -1.436 -8.687 10.654 1.00 86.88 175 THR A N 1
ATOM 1358 C CA . THR A 1 175 ? -2.207 -7.983 11.673 1.00 86.88 175 THR A CA 1
ATOM 1359 C C . THR A 1 175 ? -2.109 -8.726 12.994 1.00 86.88 175 THR A C 1
ATOM 1361 O O . THR A 1 175 ? -2.053 -9.955 13.046 1.00 86.88 175 THR A O 1
ATOM 1364 N N . TYR A 1 176 ? -2.056 -7.965 14.077 1.00 84.50 176 TYR A N 1
ATOM 1365 C CA . TYR A 1 176 ? -2.076 -8.485 15.428 1.00 84.50 176 TYR A CA 1
ATOM 1366 C C . TYR A 1 176 ? -2.989 -7.628 16.296 1.00 84.50 176 TYR A C 1
ATOM 1368 O O . TYR A 1 176 ? -2.869 -6.401 16.352 1.00 84.50 176 TYR A O 1
ATOM 1376 N N . THR A 1 177 ? -3.870 -8.308 17.020 1.00 83.94 177 THR A N 1
ATOM 1377 C CA . THR A 1 177 ? -4.685 -7.729 18.085 1.00 83.94 177 THR A CA 1
ATOM 1378 C C . THR A 1 177 ? -4.616 -8.636 19.305 1.00 83.94 177 THR A C 1
ATOM 1380 O O . THR A 1 177 ? -4.436 -9.851 19.172 1.00 83.94 177 THR A O 1
ATOM 1383 N N . ALA A 1 178 ? -4.747 -8.062 20.500 1.00 76.25 178 ALA A N 1
ATOM 1384 C CA . ALA A 1 178 ? -4.845 -8.854 21.722 1.00 76.25 178 ALA A CA 1
ATOM 1385 C C . ALA A 1 178 ? -6.102 -9.737 21.682 1.00 76.25 178 ALA A C 1
ATOM 1387 O O . ALA A 1 178 ? -6.044 -10.894 22.088 1.00 76.25 178 ALA A O 1
ATOM 1388 N N . GLY A 1 179 ? -7.180 -9.218 21.086 1.00 67.44 179 GLY A N 1
ATOM 1389 C CA . GLY A 1 179 ? -8.432 -9.909 20.805 1.00 67.44 179 GLY A CA 1
ATOM 1390 C C . GLY A 1 179 ? -8.314 -11.220 20.028 1.00 67.44 179 GLY A C 1
ATOM 1391 O O . GLY A 1 179 ? -9.134 -12.113 20.206 1.00 67.44 179 GLY A O 1
ATOM 1392 N N . THR A 1 180 ? -7.297 -11.349 19.174 1.00 66.31 180 THR A N 1
ATOM 1393 C CA . THR A 1 180 ? -7.074 -12.524 18.310 1.00 66.31 180 THR A CA 1
ATOM 1394 C C . THR A 1 180 ? -6.049 -13.515 18.861 1.00 66.31 180 THR A C 1
ATOM 1396 O O . THR A 1 180 ? -5.727 -14.496 18.191 1.00 66.31 180 THR A O 1
ATOM 1399 N N . ALA A 1 181 ? -5.485 -13.266 20.047 1.00 68.44 181 ALA A N 1
ATOM 1400 C CA . ALA A 1 181 ? -4.506 -14.175 20.630 1.00 68.44 181 ALA A CA 1
ATOM 1401 C C . ALA A 1 181 ? -5.169 -15.520 20.998 1.00 68.44 181 ALA A C 1
ATOM 1403 O O . ALA A 1 181 ? -6.269 -15.526 21.560 1.00 68.44 181 ALA A O 1
ATOM 1404 N N . PRO A 1 182 ? -4.518 -16.668 20.720 1.00 56.12 182 PRO A N 1
ATOM 1405 C CA . PRO A 1 182 ? -5.033 -17.959 21.152 1.00 56.12 182 PRO A CA 1
ATOM 1406 C C . PRO A 1 182 ? -5.137 -17.932 22.682 1.00 56.12 182 PRO A C 1
ATOM 1408 O O . PRO A 1 182 ? -4.132 -17.713 23.359 1.00 56.12 182 PRO A O 1
ATOM 1411 N N . ASN A 1 183 ? -6.352 -18.130 23.203 1.00 64.19 183 ASN A N 1
ATOM 1412 C CA . ASN A 1 183 ? -6.756 -18.049 24.620 1.00 64.19 183 ASN A CA 1
ATOM 1413 C C . ASN A 1 183 ? -7.189 -16.668 25.154 1.00 64.19 183 ASN A C 1
ATOM 1415 O O . ASN A 1 183 ? -7.364 -16.528 26.364 1.00 64.19 183 ASN A O 1
ATOM 1419 N N . PHE A 1 184 ? -7.380 -15.652 24.310 1.00 66.00 184 PHE A N 1
ATOM 1420 C CA . PHE A 1 184 ? -7.971 -14.391 24.761 1.00 66.00 184 PHE A CA 1
ATOM 1421 C C . PHE A 1 184 ? -9.500 -14.404 24.609 1.00 66.00 184 PHE A C 1
ATOM 1423 O O . PHE A 1 184 ? -10.014 -14.472 23.497 1.00 66.00 184 PHE A O 1
ATOM 1430 N N . GLU A 1 185 ? -10.230 -14.315 25.725 1.00 60.53 185 GLU A N 1
ATOM 1431 C CA . GLU A 1 185 ? -11.708 -14.349 25.753 1.00 60.53 185 GLU A CA 1
ATOM 1432 C C . GLU A 1 185 ? -12.359 -12.957 25.894 1.00 60.53 185 GLU A C 1
ATOM 1434 O O . GLU A 1 185 ? -13.573 -12.842 26.053 1.00 60.53 185 GLU A O 1
ATOM 1439 N N . GLY A 1 186 ? -11.572 -11.877 25.805 1.00 61.81 186 GLY A N 1
ATOM 1440 C CA . GLY A 1 186 ? -12.062 -10.523 26.070 1.00 61.81 186 GLY A CA 1
ATOM 1441 C C . GLY A 1 186 ? -12.109 -10.189 27.561 1.00 61.81 186 GLY A C 1
ATOM 1442 O O . GLY A 1 186 ? -12.206 -11.057 28.424 1.00 61.81 186 GLY A O 1
ATOM 1443 N N . PHE A 1 187 ? -12.053 -8.895 27.874 1.00 64.81 187 PHE A N 1
ATOM 1444 C CA . PHE A 1 187 ? -12.363 -8.397 29.216 1.00 64.81 187 PHE A CA 1
ATOM 1445 C C . PHE A 1 187 ? -13.767 -7.809 29.175 1.00 64.81 187 PHE A C 1
ATOM 1447 O O . PHE A 1 187 ? -13.933 -6.600 29.020 1.00 64.81 187 PHE A O 1
ATOM 1454 N N . ILE A 1 188 ? -14.772 -8.680 29.243 1.00 61.00 188 ILE A N 1
ATOM 1455 C CA . ILE A 1 188 ? -16.178 -8.279 29.258 1.00 61.00 188 ILE A CA 1
ATOM 1456 C C . ILE A 1 188 ? -16.673 -8.430 30.694 1.00 61.00 188 ILE A C 1
ATOM 1458 O O . ILE A 1 188 ? -16.824 -9.541 31.193 1.00 61.00 188 ILE A O 1
ATOM 1462 N N . ASN A 1 189 ? -16.920 -7.301 31.361 1.00 55.25 189 ASN A N 1
ATOM 1463 C CA . ASN A 1 189 ? -17.626 -7.258 32.643 1.00 55.25 189 ASN A CA 1
ATOM 1464 C C . ASN A 1 189 ? -16.965 -8.069 33.786 1.00 55.25 189 ASN A C 1
ATOM 1466 O O . ASN A 1 189 ? -17.631 -8.776 34.545 1.00 55.25 189 ASN A O 1
ATOM 1470 N N . MET A 1 190 ? -15.639 -7.960 33.943 1.00 56.44 190 MET A N 1
ATOM 1471 C CA . MET A 1 190 ? -14.969 -8.449 35.152 1.00 56.44 190 MET A CA 1
ATOM 1472 C C . MET A 1 190 ? -15.253 -7.464 36.289 1.00 56.44 190 MET A C 1
ATOM 1474 O O . MET A 1 190 ? -14.665 -6.386 36.344 1.00 56.44 190 MET A O 1
ATOM 1478 N N . GLY A 1 191 ? -16.199 -7.809 37.168 1.00 48.66 191 GLY A N 1
ATOM 1479 C CA . GLY A 1 191 ? -16.654 -6.949 38.265 1.00 48.66 191 GLY A CA 1
ATOM 1480 C C . GLY A 1 191 ? -15.500 -6.247 38.994 1.00 48.66 191 GLY A C 1
ATOM 1481 O O . GLY A 1 191 ? -14.725 -6.890 39.697 1.00 48.66 191 GLY A O 1
ATOM 1482 N N . GLY A 1 192 ? -15.394 -4.926 38.806 1.00 60.53 192 GLY A N 1
ATOM 1483 C CA . GLY A 1 192 ? -14.363 -4.072 39.408 1.00 60.53 192 GLY A CA 1
ATOM 1484 C C . GLY A 1 192 ? -13.407 -3.381 38.426 1.00 60.53 192 GLY A C 1
ATOM 1485 O O . GLY A 1 192 ? -12.678 -2.486 38.852 1.00 60.53 192 GLY A O 1
ATOM 1486 N N . THR A 1 193 ? -13.401 -3.726 37.132 1.00 65.88 193 THR A N 1
ATOM 1487 C CA . THR A 1 193 ? -12.594 -3.006 36.130 1.00 65.88 193 THR A CA 1
ATOM 1488 C C . THR A 1 193 ? -13.344 -1.800 35.562 1.00 65.88 193 THR A C 1
ATOM 1490 O O . THR A 1 193 ? -14.543 -1.843 35.308 1.00 65.88 193 THR A O 1
ATOM 1493 N N . ASN A 1 194 ? -12.631 -0.693 35.341 1.00 74.88 194 ASN A N 1
ATOM 1494 C CA . ASN A 1 194 ? -13.164 0.515 34.696 1.00 74.88 194 ASN A CA 1
ATOM 1495 C C . ASN A 1 194 ? -12.935 0.529 33.176 1.00 74.88 194 ASN A C 1
ATOM 1497 O O . ASN A 1 194 ? -13.075 1.574 32.534 1.00 74.88 194 ASN A O 1
ATOM 1501 N N . PHE A 1 195 ? -12.538 -0.614 32.617 1.00 80.62 195 PHE A N 1
ATOM 1502 C CA . PHE A 1 195 ? -12.293 -0.789 31.199 1.00 80.62 195 PHE A CA 1
ATOM 1503 C C . PHE A 1 195 ? -12.822 -2.134 30.702 1.00 80.62 195 PHE A C 1
ATOM 1505 O O . PHE A 1 195 ? -12.887 -3.105 31.459 1.00 80.62 195 PHE A O 1
ATOM 1512 N N . GLU A 1 196 ? -13.144 -2.168 29.413 1.00 82.62 196 GLU A N 1
ATOM 1513 C CA . GLU A 1 196 ? -13.544 -3.352 28.660 1.00 82.62 196 GLU A CA 1
ATOM 1514 C C . GLU A 1 196 ? -12.765 -3.411 27.346 1.00 82.62 196 GLU A C 1
ATOM 1516 O O . GLU A 1 196 ? -12.496 -2.371 26.739 1.00 82.62 196 GLU A O 1
ATOM 1521 N N . LEU A 1 197 ? -12.420 -4.618 26.893 1.00 83.25 197 LEU A N 1
ATOM 1522 C CA . LEU A 1 197 ? -11.767 -4.839 25.601 1.00 83.25 197 LEU A CA 1
ATOM 1523 C C . LEU A 1 197 ? -12.636 -5.737 24.726 1.00 83.25 197 LEU A C 1
ATOM 1525 O O . LEU A 1 197 ? -12.866 -6.897 25.072 1.00 83.25 197 LEU A O 1
ATOM 1529 N N . HIS A 1 198 ? -13.063 -5.203 23.585 1.00 83.31 198 HIS A N 1
ATOM 1530 C CA . HIS A 1 198 ? -13.911 -5.884 22.613 1.00 83.31 198 HIS A CA 1
ATOM 1531 C C . HIS A 1 198 ? -13.134 -6.132 21.313 1.00 83.31 198 HIS A C 1
ATOM 1533 O O . HIS A 1 198 ? -12.730 -5.159 20.668 1.00 83.31 198 HIS A O 1
ATOM 1539 N N . PRO A 1 199 ? -12.922 -7.394 20.898 1.00 84.94 199 PRO A N 1
ATOM 1540 C CA . PRO A 1 199 ? -12.392 -7.692 19.574 1.00 84.94 199 PRO A CA 1
ATOM 1541 C C . PRO A 1 199 ? -13.452 -7.369 18.519 1.00 84.94 199 PRO A C 1
ATOM 1543 O O . PRO A 1 199 ? -14.570 -7.880 18.565 1.00 84.94 199 PRO A O 1
ATOM 1546 N N . LEU A 1 200 ? -13.106 -6.522 17.559 1.00 86.75 200 LEU A N 1
ATOM 1547 C CA . LEU A 1 200 ? -13.956 -6.144 16.436 1.00 86.75 200 LEU A CA 1
ATOM 1548 C C . LEU A 1 200 ? -13.220 -6.386 15.116 1.00 86.75 200 LEU A C 1
ATOM 1550 O O . LEU A 1 200 ? -12.010 -6.606 15.067 1.00 86.75 200 LEU A O 1
ATOM 1554 N N . THR A 1 201 ? -13.963 -6.314 14.020 1.00 86.12 201 THR A N 1
ATOM 1555 C CA . THR A 1 201 ? -13.407 -6.292 12.666 1.00 86.12 201 THR A CA 1
ATOM 1556 C C . THR A 1 201 ? -13.894 -5.045 11.950 1.00 86.12 201 THR A C 1
ATOM 1558 O O . THR A 1 201 ? -15.026 -4.597 12.161 1.00 86.12 201 THR A O 1
ATOM 1561 N N . THR A 1 202 ? -13.034 -4.436 11.136 1.00 83.38 202 THR A N 1
ATOM 1562 C CA . TH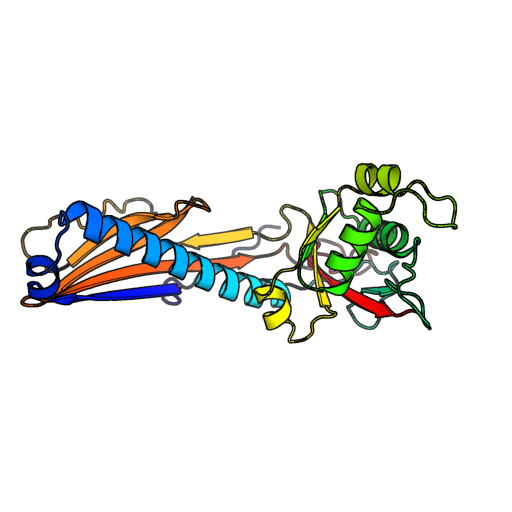R A 1 202 ? -13.455 -3.305 10.312 1.00 83.38 202 THR A CA 1
ATOM 1563 C C . THR A 1 202 ? -14.427 -3.783 9.236 1.00 83.38 202 THR A C 1
ATOM 1565 O O . THR A 1 202 ? -14.268 -4.864 8.669 1.00 83.38 202 THR A O 1
ATOM 1568 N N . MET A 1 203 ? -15.462 -2.992 8.950 1.00 78.94 203 MET A N 1
ATOM 1569 C CA . MET A 1 203 ? -16.550 -3.447 8.076 1.00 78.94 203 MET A CA 1
ATOM 1570 C C . MET A 1 203 ? -16.140 -3.549 6.604 1.00 78.94 203 MET A C 1
ATOM 1572 O O . MET A 1 203 ? -16.682 -4.381 5.882 1.00 78.94 203 MET A O 1
ATOM 1576 N N . ARG A 1 204 ? -15.222 -2.688 6.1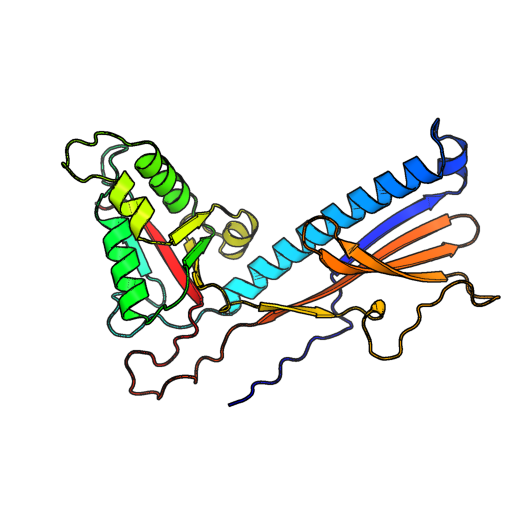43 1.00 74.56 204 ARG A N 1
ATOM 1577 C CA . ARG A 1 204 ? -14.866 -2.592 4.723 1.00 74.56 204 ARG A CA 1
ATOM 1578 C C . ARG A 1 204 ? -13.817 -3.622 4.326 1.00 74.56 204 ARG A C 1
ATOM 1580 O O . ARG A 1 204 ? -13.972 -4.274 3.298 1.00 74.56 204 ARG A O 1
ATOM 1587 N N . TYR A 1 205 ? -12.762 -3.750 5.127 1.00 76.50 205 TYR A N 1
ATOM 1588 C CA . TYR A 1 205 ? -11.616 -4.606 4.807 1.00 76.50 205 TYR A CA 1
ATOM 1589 C C . TYR A 1 205 ? -11.491 -5.844 5.702 1.00 76.50 205 TYR A C 1
ATOM 1591 O O . TYR A 1 205 ? -10.593 -6.654 5.488 1.00 76.50 205 TYR A O 1
ATOM 1599 N N . GLY A 1 206 ? -12.368 -6.010 6.700 1.00 81.75 206 GLY A N 1
ATOM 1600 C CA . GLY A 1 206 ? -12.334 -7.161 7.605 1.00 81.75 206 GLY A CA 1
ATOM 1601 C C . GLY A 1 206 ? -11.097 -7.193 8.505 1.00 81.75 206 GLY A C 1
ATOM 1602 O O . GLY A 1 206 ? -10.705 -8.263 8.964 1.00 81.75 206 GLY A O 1
ATOM 1603 N N . ILE A 1 207 ? -10.451 -6.047 8.744 1.00 84.75 207 ILE A N 1
ATOM 1604 C CA . ILE A 1 207 ? -9.201 -5.988 9.506 1.00 84.75 207 ILE A CA 1
ATOM 1605 C C . ILE A 1 207 ? -9.522 -6.145 10.999 1.00 84.75 207 ILE A C 1
ATOM 1607 O O . ILE A 1 207 ? -10.380 -5.418 11.504 1.00 84.75 207 ILE A O 1
ATOM 1611 N N . PRO A 1 208 ? -8.856 -7.051 11.737 1.00 88.19 208 PRO A N 1
ATOM 1612 C CA . PRO A 1 208 ? -9.076 -7.180 13.170 1.00 88.19 208 PRO A CA 1
ATOM 1613 C C . PRO A 1 208 ? -8.570 -5.937 13.913 1.00 88.19 208 PRO A C 1
ATOM 1615 O O . PRO A 1 208 ? -7.453 -5.454 13.685 1.00 88.19 208 PRO A O 1
ATOM 1618 N N . VAL A 1 209 ? -9.398 -5.428 14.825 1.00 89.88 209 VAL A N 1
ATOM 1619 C CA . VAL A 1 209 ? -9.107 -4.280 15.692 1.00 89.88 209 VAL A CA 1
ATOM 1620 C C . VAL A 1 209 ? -9.623 -4.545 17.106 1.00 89.88 209 VAL A C 1
ATOM 1622 O O . VAL A 1 209 ? -10.680 -5.136 17.292 1.00 89.88 209 VAL A O 1
ATOM 1625 N N . ASP A 1 210 ? -8.912 -4.058 18.116 1.00 88.75 210 ASP A N 1
ATOM 1626 C CA . ASP A 1 210 ? -9.376 -4.078 19.503 1.00 88.75 210 ASP A CA 1
ATOM 1627 C C . ASP A 1 210 ? -10.026 -2.739 19.858 1.00 88.75 210 ASP A C 1
ATOM 1629 O O . ASP A 1 210 ? -9.383 -1.691 19.740 1.00 88.75 210 ASP A O 1
ATOM 1633 N N . LEU A 1 211 ? -11.266 -2.759 20.345 1.00 88.75 211 LEU A N 1
ATOM 1634 C CA . LEU A 1 211 ? -11.931 -1.607 20.949 1.00 88.75 211 LEU A CA 1
ATOM 1635 C C . LEU A 1 211 ? -11.779 -1.657 22.471 1.00 88.75 211 LEU A C 1
ATOM 1637 O O . LEU A 1 211 ? -12.396 -2.477 23.146 1.00 88.75 211 LEU A O 1
ATOM 1641 N N . LEU A 1 212 ? -10.992 -0.736 23.016 1.00 88.31 212 LEU A N 1
ATOM 1642 C CA . LEU A 1 212 ? -10.888 -0.480 24.446 1.00 88.31 212 LEU A CA 1
ATOM 1643 C C . LEU A 1 212 ? -11.887 0.609 24.847 1.00 88.31 212 LEU A C 1
ATOM 1645 O O . LEU A 1 212 ? -11.762 1.763 24.428 1.00 88.31 212 LEU A O 1
ATOM 1649 N N . LEU A 1 213 ? -12.843 0.254 25.696 1.00 86.50 213 LEU A N 1
ATOM 1650 C CA . LEU A 1 213 ? -13.744 1.188 26.362 1.00 86.50 213 LEU A CA 1
ATOM 1651 C C . LEU A 1 213 ? -13.212 1.442 27.768 1.00 86.50 213 LEU A C 1
ATOM 1653 O O . LEU A 1 213 ? -12.900 0.497 28.480 1.00 86.50 213 LEU A O 1
ATOM 1657 N N . LYS A 1 214 ? -13.102 2.701 28.187 1.00 87.56 214 LYS A N 1
ATOM 1658 C CA . LYS A 1 214 ? -12.749 3.082 29.559 1.00 87.56 214 LYS A CA 1
ATOM 1659 C C . LYS A 1 214 ? -13.741 4.121 30.060 1.00 87.56 214 LYS A C 1
ATOM 1661 O O . LYS A 1 214 ? -13.967 5.113 29.375 1.00 87.56 214 LYS A O 1
ATOM 1666 N N . ASN A 1 215 ? -14.285 3.930 31.256 1.00 83.31 215 ASN A N 1
ATOM 1667 C CA . ASN A 1 215 ? -15.082 4.945 31.941 1.00 83.31 215 ASN A CA 1
ATOM 1668 C C . ASN A 1 215 ? -14.271 5.526 33.102 1.00 83.31 215 ASN A C 1
ATOM 1670 O O . ASN A 1 215 ? -13.823 4.793 33.982 1.00 83.31 215 ASN A O 1
ATOM 1674 N N . ASP A 1 216 ? -14.065 6.838 33.093 1.00 84.19 216 ASP A N 1
ATOM 1675 C CA . ASP A 1 216 ? -13.340 7.556 34.139 1.00 84.19 216 ASP A CA 1
ATOM 1676 C C . ASP A 1 216 ? -14.242 8.661 34.692 1.00 84.19 216 ASP A C 1
ATOM 1678 O O . ASP A 1 216 ? -14.374 9.721 34.085 1.00 84.19 216 ASP A O 1
ATOM 1682 N N . CYS A 1 217 ? -14.936 8.368 35.796 1.00 78.25 217 CYS A N 1
ATOM 1683 C CA . CYS A 1 217 ? -15.742 9.328 36.562 1.00 78.25 217 CYS A CA 1
ATOM 1684 C C . CYS A 1 217 ? -16.698 10.210 35.732 1.00 78.25 217 CYS A C 1
ATOM 1686 O O . CYS A 1 217 ? -16.832 11.399 36.010 1.00 78.25 217 CYS A O 1
ATOM 1688 N N . GLY A 1 218 ? -17.388 9.643 34.736 1.00 79.50 218 GLY A N 1
ATOM 1689 C CA . GLY A 1 218 ? -18.311 10.415 33.894 1.00 79.50 218 GLY A CA 1
ATOM 1690 C C . GLY A 1 218 ? -17.740 10.822 32.533 1.00 79.50 218 GLY A C 1
ATOM 1691 O O . GLY A 1 218 ? -18.382 11.591 31.815 1.00 79.50 218 GLY A O 1
ATOM 1692 N N . THR A 1 219 ? -16.602 10.245 32.139 1.00 84.50 219 THR A N 1
ATOM 1693 C CA . THR A 1 219 ? -16.059 10.343 30.779 1.00 84.50 219 THR A CA 1
ATOM 1694 C C . THR A 1 219 ? -15.873 8.955 30.178 1.00 84.50 219 THR A C 1
ATOM 1696 O O . THR A 1 219 ? -15.047 8.165 30.643 1.00 84.50 219 THR A O 1
ATOM 1699 N N . LEU A 1 220 ? -16.609 8.665 29.104 1.00 85.19 220 LEU A N 1
ATOM 1700 C CA . LEU A 1 220 ? -16.421 7.469 28.289 1.00 85.19 220 LEU A CA 1
ATOM 1701 C C . LEU A 1 220 ? -15.316 7.725 27.264 1.00 85.19 220 LEU A C 1
ATOM 1703 O O . LEU A 1 220 ? -15.427 8.590 26.402 1.00 85.19 220 LEU A O 1
ATOM 1707 N N . THR A 1 221 ? -14.249 6.943 27.328 1.00 89.69 221 THR A N 1
ATOM 1708 C CA . THR A 1 221 ? -13.166 6.933 26.348 1.00 89.69 221 THR A CA 1
ATOM 1709 C C . THR A 1 221 ? -13.230 5.658 25.529 1.00 89.69 221 THR A C 1
ATOM 1711 O O . THR A 1 221 ? -13.179 4.562 26.077 1.00 89.69 221 THR A O 1
ATOM 1714 N N . MET A 1 222 ? -13.269 5.809 24.212 1.00 89.88 222 MET A N 1
ATOM 1715 C CA . MET A 1 222 ? -13.186 4.723 23.246 1.00 89.88 222 MET A CA 1
ATOM 1716 C C . MET A 1 222 ? -11.840 4.796 22.538 1.00 89.88 222 MET A C 1
ATOM 1718 O O . MET A 1 222 ? -11.470 5.838 21.999 1.00 89.88 222 MET A O 1
ATOM 1722 N N . THR A 1 223 ? -11.086 3.703 22.532 1.00 91.06 223 THR A N 1
ATOM 1723 C CA . THR A 1 223 ? -9.813 3.611 21.812 1.00 91.06 223 THR A CA 1
ATOM 1724 C C . THR A 1 223 ? -9.822 2.369 20.937 1.00 91.06 223 THR A C 1
ATOM 1726 O O . THR A 1 223 ? -9.841 1.263 21.457 1.00 91.06 223 THR A O 1
ATOM 1729 N N . MET A 1 224 ? -9.784 2.544 19.619 1.00 91.44 224 MET A N 1
ATOM 1730 C CA . MET A 1 224 ? -9.570 1.441 18.683 1.00 91.44 224 MET A CA 1
ATOM 1731 C C . MET A 1 224 ? -8.082 1.299 18.393 1.00 91.44 224 MET A C 1
ATOM 1733 O O . MET A 1 224 ? -7.413 2.300 18.112 1.00 91.44 224 MET A O 1
ATOM 1737 N N . THR A 1 225 ? -7.568 0.072 18.458 1.00 91.56 225 THR A N 1
ATOM 1738 C CA . THR A 1 225 ? -6.157 -0.219 18.198 1.00 91.56 225 THR A CA 1
ATOM 1739 C C . THR A 1 225 ? -5.948 -1.472 17.367 1.00 91.56 225 THR A C 1
ATOM 1741 O O . THR A 1 225 ? -6.686 -2.440 17.503 1.00 91.56 225 THR A O 1
ATOM 1744 N N . THR A 1 226 ? -4.901 -1.473 16.551 1.00 90.50 226 THR A N 1
ATOM 1745 C CA . THR A 1 226 ? -4.384 -2.677 15.893 1.00 90.50 226 THR A CA 1
ATOM 1746 C C . THR A 1 226 ? -2.887 -2.518 15.649 1.00 90.50 226 THR A C 1
ATOM 1748 O O . THR A 1 226 ? -2.393 -1.393 15.507 1.00 90.50 226 THR A O 1
ATOM 1751 N N . SER A 1 227 ? -2.153 -3.624 15.635 1.00 90.12 227 SER A N 1
ATOM 1752 C CA . SER A 1 227 ? -0.754 -3.658 15.215 1.00 90.12 227 SER A CA 1
ATOM 1753 C C . SER A 1 227 ? -0.693 -4.244 13.814 1.00 90.12 227 SER A C 1
ATOM 1755 O O . SER A 1 227 ? -1.172 -5.351 13.581 1.00 90.12 227 SER A O 1
ATOM 1757 N N . THR A 1 228 ? -0.103 -3.508 12.879 1.00 89.75 228 THR A N 1
ATOM 1758 C CA . THR A 1 228 ? 0.033 -3.931 11.484 1.00 89.75 228 THR A CA 1
ATOM 1759 C C . THR A 1 228 ? 1.485 -3.874 11.047 1.00 89.75 228 THR A C 1
ATOM 1761 O O . THR A 1 228 ? 2.219 -2.979 11.477 1.00 89.75 228 THR A O 1
ATOM 1764 N N . LYS A 1 229 ? 1.874 -4.804 10.175 1.00 89.50 229 LYS A N 1
ATOM 1765 C CA . LYS A 1 229 ? 3.166 -4.810 9.489 1.00 89.50 229 LYS A CA 1
ATOM 1766 C C . LYS A 1 229 ? 3.010 -5.385 8.090 1.00 89.50 229 LYS A C 1
ATOM 1768 O O . LYS A 1 229 ? 2.445 -6.467 7.938 1.00 89.50 229 LYS A O 1
ATOM 1773 N N . VAL A 1 230 ? 3.535 -4.698 7.089 1.00 89.69 230 VAL A N 1
ATOM 1774 C CA . VAL A 1 230 ? 3.626 -5.228 5.728 1.00 89.69 230 VAL A CA 1
ATOM 1775 C C . VAL A 1 230 ? 4.895 -6.055 5.585 1.00 89.69 230 VAL A C 1
ATOM 1777 O O . VAL A 1 230 ? 5.957 -5.691 6.094 1.00 89.69 230 VAL A O 1
ATOM 1780 N N . VAL A 1 231 ? 4.781 -7.187 4.899 1.00 90.62 231 VAL A N 1
ATOM 1781 C CA . VAL A 1 231 ? 5.915 -8.051 4.572 1.00 90.62 231 VAL A CA 1
ATOM 1782 C C . VAL A 1 231 ? 5.901 -8.418 3.094 1.00 90.62 231 VAL A C 1
ATOM 1784 O O . VAL A 1 231 ? 4.836 -8.540 2.489 1.00 90.62 231 VAL A O 1
ATOM 1787 N N . ALA A 1 232 ? 7.096 -8.606 2.542 1.00 91.69 232 ALA A N 1
ATOM 1788 C CA . ALA A 1 232 ? 7.335 -9.079 1.185 1.00 91.69 232 ALA A CA 1
ATOM 1789 C C . ALA A 1 232 ? 8.192 -10.355 1.220 1.00 91.69 232 ALA A C 1
ATOM 1791 O O . ALA A 1 232 ? 8.881 -10.595 2.226 1.00 91.69 232 ALA A O 1
ATOM 1792 N N . PRO A 1 233 ? 8.189 -11.162 0.142 1.00 90.31 233 PRO A N 1
ATOM 1793 C CA . PRO A 1 233 ? 9.138 -12.245 -0.030 1.00 90.31 233 PRO A CA 1
ATOM 1794 C C . PRO A 1 233 ? 10.588 -11.767 0.149 1.00 90.31 233 PRO A C 1
ATOM 1796 O O . PRO A 1 233 ? 10.905 -10.607 -0.137 1.00 90.31 233 PRO A O 1
ATOM 1799 N N . PRO A 1 234 ? 11.477 -12.634 0.652 1.00 89.69 234 PRO A N 1
ATOM 1800 C CA . PRO A 1 234 ? 12.866 -12.261 0.858 1.00 89.69 234 PRO A CA 1
ATOM 1801 C C . PRO A 1 234 ? 13.610 -12.119 -0.477 1.00 89.69 234 PRO A C 1
ATOM 1803 O O . PRO A 1 234 ? 13.238 -12.714 -1.483 1.00 89.69 234 PRO A O 1
ATOM 1806 N N . LEU A 1 235 ? 14.689 -11.336 -0.481 1.00 90.81 235 LEU A N 1
ATOM 1807 C CA . LEU A 1 235 ? 15.472 -11.043 -1.690 1.00 90.81 235 LEU A CA 1
ATOM 1808 C C . LEU A 1 235 ? 16.393 -12.205 -2.119 1.00 90.81 235 LEU A C 1
ATOM 1810 O O . LEU A 1 235 ? 16.913 -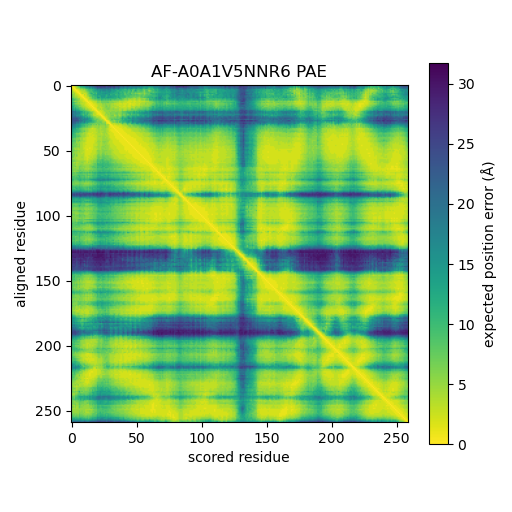12.206 -3.230 1.00 90.81 235 LEU A O 1
ATOM 1814 N N . ASP A 1 236 ? 16.602 -13.198 -1.253 1.00 87.88 236 ASP A N 1
ATOM 1815 C CA . ASP A 1 236 ? 17.488 -14.350 -1.469 1.00 87.88 236 ASP A CA 1
ATOM 1816 C C . ASP A 1 236 ? 16.757 -15.594 -2.008 1.00 87.88 236 ASP A C 1
ATOM 1818 O O . ASP A 1 236 ? 17.272 -16.710 -1.939 1.00 87.88 236 ASP A O 1
ATOM 1822 N N . MET A 1 237 ? 15.558 -15.414 -2.576 1.00 89.38 237 MET A N 1
ATOM 1823 C CA . MET A 1 237 ? 14.795 -16.496 -3.212 1.00 89.38 237 MET A CA 1
ATOM 1824 C C . MET A 1 237 ? 15.514 -17.121 -4.410 1.00 89.38 237 MET A C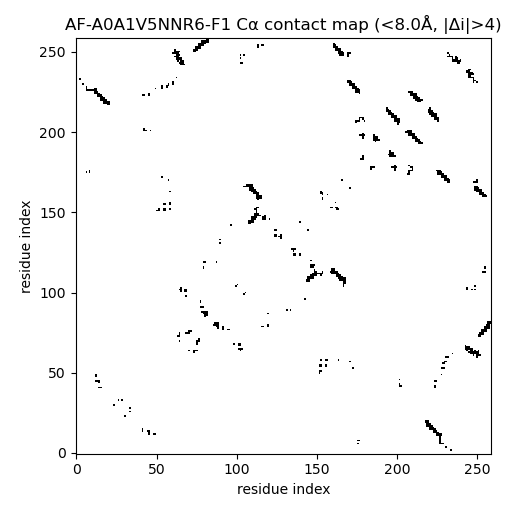 1
ATOM 1826 O O . MET A 1 237 ? 15.302 -18.299 -4.703 1.00 89.38 237 MET A O 1
ATOM 1830 N N . PHE A 1 238 ? 16.355 -16.339 -5.087 1.00 90.06 238 PHE A N 1
ATOM 1831 C CA . PHE A 1 238 ? 17.090 -16.742 -6.277 1.00 90.06 238 PHE A CA 1
ATOM 1832 C C . PHE A 1 238 ? 18.602 -16.696 -6.020 1.00 90.06 238 PHE A C 1
ATOM 1834 O O . PHE A 1 238 ? 19.075 -15.819 -5.290 1.00 90.06 238 PHE A O 1
ATOM 1841 N N . PRO A 1 239 ? 19.388 -17.620 -6.604 1.00 88.12 239 PRO A N 1
ATOM 1842 C CA . PRO A 1 239 ? 20.844 -17.589 -6.497 1.00 88.12 239 PRO A CA 1
ATOM 1843 C C . PRO A 1 239 ? 21.430 -16.269 -7.013 1.00 88.12 239 PRO A C 1
ATOM 1845 O O . PRO A 1 239 ? 20.948 -15.720 -7.995 1.00 88.12 239 PRO A O 1
ATOM 1848 N N . THR A 1 240 ? 22.534 -15.801 -6.424 1.00 85.00 240 THR A N 1
ATOM 1849 C CA . THR A 1 240 ? 23.150 -14.490 -6.732 1.00 85.00 240 THR A CA 1
ATOM 1850 C C . THR A 1 240 ? 23.615 -14.319 -8.189 1.00 85.00 240 THR A C 1
ATOM 1852 O O . THR A 1 240 ? 23.888 -13.207 -8.626 1.00 85.00 240 THR A O 1
ATOM 1855 N N . SER A 1 241 ? 23.731 -15.408 -8.951 1.00 85.94 241 SER A N 1
ATOM 1856 C CA . SER A 1 241 ? 24.104 -15.400 -10.373 1.00 85.94 241 SER A CA 1
ATOM 1857 C C . SER A 1 241 ? 22.919 -15.600 -11.323 1.00 85.94 241 SER A C 1
ATOM 1859 O O . SER A 1 241 ? 23.127 -15.725 -12.528 1.00 85.94 241 SER A O 1
ATOM 1861 N N . ASP A 1 242 ? 21.707 -15.732 -10.790 1.00 91.19 242 ASP A N 1
ATOM 1862 C CA . ASP A 1 242 ? 20.485 -15.890 -11.571 1.00 91.19 242 ASP A CA 1
ATOM 1863 C C . ASP A 1 242 ? 19.978 -14.511 -12.040 1.00 91.19 242 ASP A C 1
ATOM 1865 O O . ASP A 1 242 ? 20.081 -13.549 -11.270 1.00 91.19 242 ASP A O 1
ATOM 1869 N N . PRO A 1 243 ? 19.412 -14.384 -13.257 1.00 89.44 243 PRO A N 1
ATOM 1870 C CA . PRO A 1 243 ? 18.780 -13.144 -13.718 1.00 89.44 243 PRO A CA 1
ATOM 1871 C C . PRO A 1 243 ? 17.719 -12.577 -12.763 1.00 89.44 243 PRO A C 1
ATOM 1873 O O . PRO A 1 243 ? 17.450 -11.376 -12.786 1.00 89.44 243 PRO A O 1
ATOM 1876 N N . LEU A 1 244 ? 17.134 -13.424 -11.911 1.00 92.62 244 LEU A N 1
ATOM 1877 C CA . LEU A 1 244 ? 16.133 -13.068 -10.906 1.00 92.62 244 LEU A CA 1
ATOM 1878 C C . LEU A 1 244 ? 16.726 -12.792 -9.510 1.00 92.62 244 LEU A C 1
ATOM 1880 O O . LEU A 1 244 ? 15.986 -12.645 -8.538 1.00 92.62 244 LEU A O 1
ATOM 1884 N N . SER A 1 245 ? 18.051 -12.719 -9.365 1.00 92.50 245 SER A N 1
ATOM 1885 C CA . SER A 1 245 ? 18.702 -12.412 -8.085 1.00 92.50 245 SER A CA 1
ATOM 1886 C C . SER A 1 245 ? 18.193 -11.092 -7.487 1.00 92.50 245 SER A C 1
ATOM 1888 O O . SER A 1 245 ? 18.353 -10.022 -8.076 1.00 92.50 245 SER A O 1
ATOM 1890 N N . GLY A 1 246 ? 17.638 -11.144 -6.272 1.00 90.31 246 GLY A N 1
ATOM 1891 C CA . GLY A 1 246 ? 17.082 -9.971 -5.590 1.00 90.31 246 GLY A CA 1
ATOM 1892 C C . GLY A 1 246 ? 15.635 -9.637 -5.959 1.00 90.31 246 GLY A C 1
ATOM 1893 O O . GLY A 1 246 ? 15.105 -8.648 -5.457 1.00 90.31 246 GLY A O 1
ATOM 1894 N N . VAL A 1 247 ? 14.977 -10.428 -6.812 1.00 93.56 247 VAL A N 1
ATOM 1895 C CA . VAL A 1 247 ? 13.560 -10.238 -7.148 1.00 93.56 247 VAL A CA 1
ATOM 1896 C C . VAL A 1 247 ? 12.679 -10.724 -5.996 1.00 93.56 247 VAL A C 1
ATOM 1898 O O . VAL A 1 247 ? 12.760 -11.879 -5.581 1.00 93.56 247 VAL A O 1
ATOM 1901 N N . ASN A 1 248 ? 11.781 -9.858 -5.523 1.00 93.88 248 ASN A N 1
ATOM 1902 C CA . ASN A 1 248 ? 10.698 -10.201 -4.588 1.00 93.88 248 ASN A CA 1
ATOM 1903 C C . ASN A 1 248 ? 9.304 -9.805 -5.107 1.00 93.88 248 ASN A C 1
ATOM 1905 O O . ASN A 1 248 ? 8.327 -9.861 -4.359 1.00 93.88 248 ASN A O 1
ATOM 1909 N N . TYR A 1 249 ? 9.218 -9.403 -6.381 1.00 93.38 249 TYR A N 1
ATOM 1910 C CA . TYR A 1 249 ? 7.994 -8.948 -7.047 1.00 93.38 249 TYR A CA 1
ATOM 1911 C C . TYR A 1 249 ? 7.354 -7.700 -6.422 1.00 93.38 249 TYR A C 1
ATOM 1913 O O . TYR A 1 249 ? 6.144 -7.485 -6.544 1.00 93.38 249 TYR A O 1
ATOM 1921 N N . VAL A 1 250 ? 8.158 -6.888 -5.739 1.00 94.38 250 VAL A N 1
ATOM 1922 C CA . VAL A 1 250 ? 7.811 -5.554 -5.253 1.00 94.38 250 VAL A CA 1
ATOM 1923 C C . VAL A 1 250 ? 8.825 -4.595 -5.856 1.00 94.38 250 VAL A C 1
ATOM 1925 O O . VAL A 1 250 ? 9.965 -4.508 -5.415 1.00 94.38 250 VAL A O 1
ATOM 1928 N N . ASN A 1 251 ? 8.426 -3.892 -6.904 1.00 95.81 251 ASN A N 1
ATOM 1929 C CA . ASN A 1 251 ? 9.323 -3.073 -7.701 1.00 95.81 251 ASN A CA 1
ATOM 1930 C C . ASN A 1 251 ? 8.775 -1.660 -7.877 1.00 95.81 251 ASN A C 1
ATOM 1932 O O . ASN A 1 251 ? 7.619 -1.379 -7.566 1.00 95.81 251 ASN A O 1
ATOM 1936 N N . TYR A 1 252 ? 9.606 -0.761 -8.398 1.00 95.94 252 TYR A N 1
ATOM 1937 C CA . TYR A 1 252 ? 9.204 0.609 -8.695 1.00 95.94 252 TYR A CA 1
ATOM 1938 C C . TYR A 1 252 ? 9.168 0.873 -10.190 1.00 95.94 252 TYR A C 1
ATOM 1940 O O . TYR A 1 252 ? 10.063 0.444 -10.927 1.00 95.94 252 TYR A O 1
ATOM 1948 N N . ALA A 1 253 ? 8.176 1.654 -10.607 1.00 94.75 253 ALA A N 1
ATOM 1949 C CA . ALA A 1 253 ? 8.110 2.221 -11.943 1.00 94.75 253 ALA A CA 1
ATOM 1950 C C . ALA A 1 253 ? 7.929 3.741 -11.890 1.00 94.75 253 ALA A C 1
ATOM 1952 O O . ALA A 1 253 ? 7.149 4.251 -11.089 1.00 94.75 253 ALA A O 1
ATOM 1953 N N . GLU A 1 254 ? 8.621 4.459 -12.770 1.00 94.94 254 GLU A N 1
ATOM 1954 C CA . GLU A 1 254 ? 8.475 5.899 -12.966 1.00 94.94 254 GLU A CA 1
ATOM 1955 C C . GLU A 1 254 ? 7.821 6.174 -14.324 1.00 94.94 254 GLU A C 1
ATOM 1957 O O . GLU A 1 254 ? 8.309 5.733 -15.369 1.00 94.94 254 GLU A O 1
ATOM 1962 N N . ALA A 1 255 ? 6.726 6.929 -14.316 1.00 92.00 255 ALA A N 1
ATOM 1963 C CA . ALA A 1 255 ? 6.112 7.461 -15.522 1.00 92.00 255 ALA A CA 1
ATOM 1964 C C . ALA A 1 255 ? 6.834 8.743 -15.963 1.00 92.00 255 ALA A C 1
ATOM 1966 O O . ALA A 1 255 ? 7.015 9.671 -15.173 1.00 92.00 255 ALA A O 1
ATOM 1967 N N . TYR A 1 256 ? 7.206 8.829 -17.241 1.00 89.94 256 TYR A N 1
ATOM 1968 C CA . TYR A 1 256 ? 7.798 10.038 -17.816 1.00 89.94 256 TYR A CA 1
ATOM 1969 C C . TYR A 1 256 ? 7.227 10.366 -19.201 1.00 89.94 256 TYR A C 1
ATOM 1971 O O . TYR A 1 256 ? 6.599 9.534 -19.860 1.00 89.94 256 TYR A O 1
ATOM 1979 N N . THR A 1 257 ? 7.457 11.599 -19.653 1.00 85.81 257 THR A N 1
ATOM 1980 C CA . THR A 1 257 ? 7.111 12.049 -21.008 1.00 85.81 257 THR A CA 1
ATOM 1981 C C . THR A 1 257 ? 8.280 11.787 -21.953 1.00 85.81 257 THR A C 1
ATOM 1983 O O . THR A 1 257 ? 9.376 12.308 -21.743 1.00 85.81 257 THR A O 1
ATOM 1986 N N . LEU A 1 258 ? 8.051 10.995 -22.999 1.00 83.06 258 LEU A N 1
ATOM 1987 C CA . LEU A 1 258 ? 9.003 10.753 -24.080 1.00 83.06 258 LEU A CA 1
ATOM 1988 C C . LEU A 1 258 ? 9.261 12.045 -24.844 1.00 83.06 258 LEU A C 1
ATOM 1990 O O . LEU A 1 258 ? 8.325 12.643 -25.369 1.00 83.06 258 LEU A O 1
ATOM 1994 N N . SER A 1 259 ? 10.529 12.447 -24.902 1.00 74.12 259 SER A N 1
ATOM 1995 C CA . SER A 1 259 ? 11.006 13.546 -25.744 1.00 74.12 259 SER A CA 1
ATOM 1996 C C . SER A 1 259 ? 10.860 13.232 -27.222 1.00 74.12 259 SER A C 1
ATOM 1998 O O . SER A 1 259 ? 11.258 12.106 -27.603 1.00 74.12 259 SER A O 1
#

pLDDT: mean 81.7, std 12.9, range [37.59, 95.94]

Radius of gyration: 23.55 Å; Cα contacts (8 Å, |Δi|>4): 471; chains: 1; bounding box: 56×39×75 Å

Mean predicted aligned error: 9.09 Å

Nearest PDB structures (foldseek):
  7y3t-assembly1_G  TM=4.800E-01  e=6.110E-06  Klebsiella phage Kp7
  8epu-assembly1_A  TM=3.470E-01  e=2.626E+00  Canis lupus familiaris
  7dru-assembly4_D  TM=3.469E-01  e=4.022E+00  Canis lupus familiaris
  7q2p-assembly1_BBB  TM=4.759E-01  e=6.957E+00  Bos taurus
  5har-assembly1_A-2  TM=1.636E-01  e=3.741E-01  Enterobacter cloacae

Secondary structure (DSSP, 8-state):
--PPPP--TTS-EEEEEEEEHHHHHT-SS-HHHHHHHHHHHHHHHHHHHHHHHHHHHHHTT--PPPTTS-EETTEEEEEEEETTSS-B-TTHHHHHHHHHHHTT--S-EEEES-HHHHHHHHHHHH-TT-TT---HHHHHHHH-EEEE--HHHHHHHTSTTEEEEEETTSSEEEEE-GGGSTT---B---TT-SEEEEEEE-TTT--EEEEEEEEETTEEEEEEEEEEEEE---TTSS-TTSTTTT--SEEEEEEEEE-

Foldseek 3Di:
DDDDDDFDPVPKQKDKDKDFLVVCVPDPDPSVVVVVVVVLVRLVVSVVVQLLVQLLQLLVQAWAQFPPQDADVRAHEFAAAAPDDRDGDPCRLVSVLVSCVLLVFDAQKEKEAAPSQVVSLVCLCVDPDDPPPDNSVVSVVPRSYHYYYDPSNNVSVVHNFKIKMAGPPQKDKDKDDCCPDVPDPWQDCPPPAQKTWDWDARPPPRGIWIWIWGDDPRMTMTMIIMTIHMDGDAQPPDPCPGSNRGRRRTGMYGYDHHD

Sequence (259 aa):
MSVTYTIDPCEKVKVKESYEWIDFQYNCRTQADYLNKRLMLMMNAIEEKIAYKTAAESILLQGNWASDVTTTGDVYRAGVWKSGGYDINARWMPDMKMATMQTGYCSPILVAGAMDFYKAAQVMNSGCCTSAGVDLASILANFGEAYEWDPYVTTAFGNNQYSLVTQLGALQLLTYTAGTAPNFEGFINMGGTNFELHPLTTMRYGIPVDLLLKNDCGTLTMTMTTSTKVVAPPLDMFPTSDPLSGVNYVNYAEAYTLS

Solvent-accessible surface area (backbone atoms only — not comparable to full-atom values): 14429 Å² total; per-residue (Å²): 139,88,85,85,83,84,77,62,83,84,59,56,52,74,39,77,51,76,44,49,58,63,62,62,71,74,45,98,59,58,70,66,62,55,50,52,53,51,53,53,52,49,44,53,56,41,49,53,53,50,48,43,52,41,28,46,46,53,61,78,51,58,27,38,64,14,70,88,46,82,51,66,81,73,28,37,70,39,45,45,32,37,63,94,61,94,48,69,36,88,54,33,63,62,52,50,48,49,45,42,52,68,48,63,62,86,52,56,35,42,36,36,11,14,51,59,54,25,52,51,52,51,50,40,74,68,39,84,82,60,99,79,81,66,69,39,65,61,49,66,73,69,65,56,64,47,64,40,67,32,72,43,39,16,58,56,68,74,36,59,39,38,20,47,34,33,30,69,80,28,64,44,82,45,75,48,36,73,49,72,39,94,89,47,85,58,44,73,85,60,90,87,61,58,56,35,41,45,66,44,60,34,89,88,80,61,46,65,29,26,38,37,40,35,55,57,96,61,32,46,33,42,35,41,34,29,22,71,47,63,46,54,57,60,44,75,78,34,58,87,87,43,60,47,34,30,35,25,53,28,32,43,36,32,51,43,68,34,122